Protein AF-A0A519UG33-F1 (afdb_monomer_lite)

Sequence (367 aa):
LLALLALLPALPAAAQGQLTRYQTGRAQLDQGHYAVAMQELEPLAQPVNHFAQAPAAGYLYAVAATRAGRWPEAEQMLNLVRNQYPTYPGLNEVLYLQGQVSFEQGDYDTALRTLGQLPAAQYAPLREAMQASYLARLQDRTTWQRLQKRYPQSKLIGRLYADFLAKSPTEADRRQLDALVTQFGLDRTRYAAALAAPAAAPRAVARKASYNVGVLLPFELQDPSWQTRRANQFVTDLYAGLRLAQDSLQRAGYAVQLFAYDTGADTLALKGVLALPELAGMDLLVGPVYKSGARLLARYAREHQIVCVNPLSQDGDLVADNLYHYLYAPSAATQGRAAAEFAATAFGTGRPAVLLHEGDKDDTDFA

Secondary structure (DSSP, 8-state):
-------PPPPPHHHHHHHHHHHHHHHHHHTT-HHHHHHHHTGGGSGGG--TTHHHHHHHHHHHHHHTT-HHHHHHHHHHHHHH-TT-TTHHHHHHHHHHHHHHTT-HHHHHHHHHTS-HHHHHHHHHHHHHHHHTT---HHHHHHHHHH-TT-HHHHHHHHHHHHTS--HHHHHHHHHHHHHHT--GGGGHHHHSPPPPP---PPPPSEEEEEEEE---TT-GGGGT--TTHHHHHHHHHHHHHHHHHHHTT-EEEEEEEE--SSHHHHHHHHT-GGGGG-SEEE---SHHHHHHHHHHHHHHT-EEEESS---THHHHT-TTEEESSPPHHHHHHHHHHHHHHHH-SSS-----------TTTT-

Radius of gyration: 35.28 Å; chains: 1; bounding box: 66×49×123 Å

Structure (mmCIF, N/CA/C/O backbone):
data_AF-A0A519UG33-F1
#
_entry.id   AF-A0A519UG33-F1
#
loop_
_atom_site.group_PDB
_atom_site.id
_atom_site.type_symbol
_atom_site.label_atom_id
_atom_site.label_alt_id
_atom_site.label_comp_id
_atom_site.label_asym_id
_atom_site.label_entity_id
_atom_site.label_seq_id
_atom_site.pdbx_PDB_ins_code
_atom_site.Cartn_x
_atom_site.Cartn_y
_atom_site.Cartn_z
_atom_site.occupancy
_atom_site.B_iso_or_equiv
_atom_site.auth_seq_id
_atom_site.auth_comp_id
_atom_site.auth_asym_id
_atom_site.auth_atom_id
_atom_site.pdbx_PDB_model_num
ATOM 1 N N . LEU A 1 1 ? 37.432 -26.893 -70.715 1.00 40.19 1 LEU A N 1
ATOM 2 C CA . LEU A 1 1 ? 37.935 -25.564 -70.303 1.00 40.19 1 LEU A CA 1
ATOM 3 C C . LEU A 1 1 ? 36.801 -24.568 -70.500 1.00 40.19 1 LEU A C 1
ATOM 5 O O . LEU A 1 1 ? 36.497 -24.286 -71.646 1.00 40.19 1 LEU A O 1
ATOM 9 N N . LEU A 1 2 ? 36.112 -24.163 -69.429 1.00 37.50 2 LEU A N 1
ATOM 10 C CA . LEU A 1 2 ? 35.233 -22.981 -69.349 1.00 37.50 2 LEU A CA 1
ATOM 11 C C . LEU A 1 2 ? 34.701 -22.912 -67.909 1.00 37.50 2 LEU A C 1
ATOM 13 O O . LEU A 1 2 ? 33.682 -23.507 -67.575 1.00 37.50 2 LEU A O 1
ATOM 17 N N . ALA A 1 3 ? 35.468 -22.258 -67.037 1.00 40.00 3 ALA A N 1
ATOM 18 C CA . ALA A 1 3 ? 35.024 -21.897 -65.698 1.00 40.00 3 ALA A CA 1
ATOM 19 C C . ALA A 1 3 ? 34.436 -20.484 -65.773 1.00 40.00 3 ALA A C 1
ATOM 21 O O . ALA A 1 3 ? 35.155 -19.518 -66.029 1.00 40.00 3 ALA A O 1
ATOM 22 N N . LEU A 1 4 ? 33.119 -20.386 -65.592 1.00 43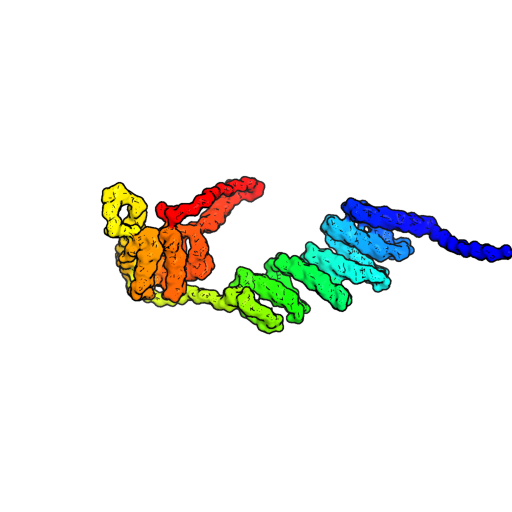.28 4 LEU A N 1
ATOM 23 C CA . LEU A 1 4 ? 32.408 -19.130 -65.385 1.00 43.28 4 LEU A CA 1
ATOM 24 C C . LEU A 1 4 ? 32.828 -18.575 -64.011 1.00 43.28 4 LEU A C 1
ATOM 26 O O . LEU A 1 4 ? 32.366 -19.057 -62.978 1.00 43.28 4 LEU A O 1
ATOM 30 N N . LEU A 1 5 ? 33.718 -17.580 -63.983 1.00 44.72 5 LEU A N 1
ATOM 31 C CA . LEU A 1 5 ? 33.906 -16.740 -62.800 1.00 44.72 5 LEU A CA 1
ATOM 32 C C . LEU A 1 5 ? 32.739 -15.751 -62.737 1.00 44.72 5 LEU A C 1
ATOM 34 O O . LEU A 1 5 ? 32.691 -14.776 -63.485 1.00 44.72 5 LEU A O 1
ATOM 38 N N . ALA A 1 6 ? 31.791 -16.011 -61.842 1.00 43.91 6 ALA A N 1
ATOM 39 C CA . ALA A 1 6 ? 30.797 -15.026 -61.449 1.00 43.91 6 ALA A CA 1
ATOM 40 C C . ALA A 1 6 ? 31.496 -13.920 -60.637 1.00 43.91 6 ALA A C 1
ATOM 42 O O . ALA A 1 6 ? 31.842 -14.117 -59.472 1.00 43.91 6 ALA A O 1
ATOM 43 N N . LEU A 1 7 ? 31.730 -12.762 -61.261 1.00 44.97 7 LEU A N 1
ATOM 44 C CA . LEU A 1 7 ? 32.081 -11.536 -60.547 1.00 44.97 7 LEU A CA 1
ATOM 45 C C . LEU A 1 7 ? 30.872 -11.110 -59.703 1.00 44.97 7 LEU A C 1
ATOM 47 O O . LEU A 1 7 ? 29.876 -10.616 -60.229 1.00 44.97 7 LEU A O 1
ATOM 51 N N . LEU A 1 8 ? 30.963 -11.295 -58.387 1.00 48.25 8 LEU A N 1
ATOM 52 C CA . LEU A 1 8 ? 30.100 -10.597 -57.439 1.00 48.25 8 LEU A CA 1
ATOM 53 C C . LEU A 1 8 ? 30.469 -9.102 -57.472 1.00 48.25 8 LEU A C 1
ATOM 55 O O . LEU A 1 8 ? 31.654 -8.779 -57.358 1.00 48.25 8 LEU A O 1
ATOM 59 N N . PRO A 1 9 ? 29.507 -8.178 -57.634 1.00 52.19 9 PRO A N 1
ATOM 60 C CA . PRO A 1 9 ? 29.809 -6.754 -57.620 1.00 52.19 9 PRO A CA 1
ATOM 61 C C . PRO A 1 9 ? 30.302 -6.344 -56.226 1.00 52.19 9 PRO A C 1
ATOM 63 O O . PRO A 1 9 ? 29.637 -6.590 -55.219 1.00 52.19 9 PRO A O 1
ATOM 66 N N . ALA A 1 10 ? 31.480 -5.721 -56.167 1.00 59.25 10 ALA A N 1
ATOM 67 C CA . ALA A 1 10 ? 31.994 -5.108 -54.949 1.00 59.25 10 ALA A CA 1
ATOM 68 C C . ALA A 1 10 ? 31.060 -3.965 -54.513 1.00 59.25 10 ALA A C 1
ATOM 70 O O . ALA A 1 10 ? 30.662 -3.132 -55.329 1.00 59.25 10 ALA A O 1
ATOM 71 N N . LEU A 1 11 ? 30.699 -3.930 -53.227 1.00 58.72 11 LEU A N 1
ATOM 72 C CA . LEU A 1 11 ? 29.900 -2.845 -52.654 1.00 58.72 11 LEU A CA 1
ATOM 73 C C . LEU A 1 11 ? 30.653 -1.505 -52.790 1.00 58.72 11 LEU A C 1
ATOM 75 O O . LEU A 1 11 ? 31.869 -1.476 -52.594 1.00 58.72 11 LEU A O 1
ATOM 79 N N . PRO A 1 12 ? 29.962 -0.388 -53.079 1.00 70.38 12 PRO A N 1
ATOM 80 C CA . PRO A 1 12 ? 30.591 0.930 -53.140 1.00 70.38 12 PRO A CA 1
ATOM 81 C C . PRO A 1 12 ? 31.240 1.297 -51.792 1.00 70.38 12 PRO A C 1
ATOM 83 O O . PRO A 1 12 ? 30.709 0.968 -50.732 1.00 70.38 12 PRO A O 1
ATOM 86 N N . ALA A 1 13 ? 32.369 2.016 -51.813 1.00 70.88 13 ALA A N 1
ATOM 87 C CA . ALA A 1 13 ? 33.179 2.324 -50.621 1.00 70.88 13 ALA A CA 1
ATOM 88 C C . ALA A 1 13 ? 32.392 3.005 -49.476 1.00 70.88 13 ALA A C 1
ATOM 90 O O . ALA A 1 13 ? 32.648 2.746 -48.300 1.00 70.88 13 ALA A O 1
ATOM 91 N N . ALA A 1 14 ? 31.381 3.819 -49.805 1.00 73.56 14 ALA A N 1
ATOM 92 C CA . ALA A 1 14 ? 30.480 4.424 -48.820 1.00 73.56 14 ALA A CA 1
ATOM 93 C C . ALA A 1 14 ? 29.650 3.375 -48.050 1.00 73.56 14 ALA A C 1
ATOM 95 O O . ALA A 1 14 ? 29.494 3.483 -46.835 1.00 73.56 14 ALA A O 1
ATOM 96 N N . ALA A 1 15 ? 29.183 2.321 -48.729 1.00 75.69 15 ALA A N 1
ATOM 97 C CA . ALA A 1 15 ? 28.429 1.232 -48.110 1.00 75.69 15 ALA A CA 1
ATOM 98 C C . ALA A 1 15 ? 29.321 0.354 -47.213 1.00 75.69 15 ALA A C 1
ATOM 100 O O . ALA A 1 15 ? 28.875 -0.107 -46.162 1.00 75.69 15 ALA A O 1
ATOM 101 N N . GLN A 1 16 ? 30.596 0.169 -47.581 1.00 81.38 16 GLN A N 1
ATOM 102 C CA . GLN A 1 16 ? 31.580 -0.496 -46.718 1.00 81.38 16 GLN A CA 1
ATOM 103 C C . GLN A 1 16 ? 31.852 0.312 -45.441 1.00 81.38 16 GLN A C 1
ATOM 105 O O . GLN A 1 16 ? 31.843 -0.260 -44.354 1.00 81.38 16 GLN A O 1
ATOM 110 N N . GLY A 1 17 ? 32.010 1.638 -45.541 1.00 89.06 17 GLY A N 1
ATOM 111 C CA . GLY A 1 17 ? 32.189 2.505 -44.369 1.00 89.06 17 GLY A CA 1
ATOM 112 C C . GLY A 1 17 ? 30.995 2.473 -43.406 1.00 89.06 17 GLY A C 1
ATOM 113 O O . GLY A 1 17 ? 31.179 2.344 -42.195 1.00 89.06 17 GLY A O 1
ATOM 114 N N . GLN A 1 18 ? 29.768 2.522 -43.936 1.00 91.62 18 GLN A N 1
ATOM 115 C CA . GLN A 1 18 ? 28.539 2.408 -43.139 1.00 91.62 18 GLN A CA 1
ATOM 116 C C . GLN A 1 18 ? 28.430 1.054 -42.425 1.00 91.62 18 GLN A C 1
ATOM 118 O O . GLN A 1 18 ? 28.057 1.006 -41.253 1.00 91.62 18 GLN A O 1
ATOM 123 N N . LEU A 1 19 ? 28.792 -0.040 -43.103 1.00 94.06 19 LEU A N 1
ATOM 124 C CA . LEU A 1 19 ? 28.765 -1.378 -42.516 1.00 94.06 19 LEU A CA 1
ATOM 125 C C . LEU A 1 19 ? 29.784 -1.529 -41.379 1.00 94.06 19 LEU A C 1
ATOM 127 O O . LEU A 1 19 ? 29.433 -2.050 -40.321 1.00 94.06 19 LEU A O 1
ATOM 131 N N . THR A 1 20 ? 31.014 -1.041 -41.561 1.00 94.75 20 THR A N 1
ATOM 132 C CA . THR A 1 20 ? 32.034 -1.044 -40.499 1.00 94.75 20 THR A CA 1
ATOM 133 C C . THR A 1 20 ? 31.555 -0.249 -39.290 1.00 94.75 20 THR A C 1
ATOM 135 O O . THR A 1 20 ? 31.631 -0.726 -38.161 1.00 94.75 20 THR A O 1
ATOM 138 N N . ARG A 1 21 ? 30.985 0.940 -39.519 1.00 95.56 21 ARG A N 1
ATOM 139 C CA . ARG A 1 21 ? 30.449 1.783 -38.446 1.00 95.56 21 ARG A CA 1
ATOM 140 C C . ARG A 1 21 ? 29.304 1.105 -37.689 1.00 95.56 21 ARG A C 1
ATOM 142 O O . ARG A 1 21 ? 29.281 1.127 -36.461 1.00 95.56 21 ARG A O 1
ATOM 149 N N . TYR A 1 22 ? 28.401 0.438 -38.407 1.00 97.31 22 TYR A N 1
ATOM 150 C CA . TYR A 1 22 ? 27.322 -0.351 -37.814 1.00 97.31 22 TYR A CA 1
ATOM 151 C C . TYR A 1 22 ? 27.853 -1.484 -36.923 1.00 97.31 22 TYR A C 1
ATOM 153 O O . TYR A 1 22 ? 27.379 -1.670 -35.801 1.00 97.31 22 TYR A O 1
ATOM 161 N N . GLN A 1 23 ? 28.863 -2.223 -37.397 1.00 97.00 23 GLN A N 1
ATOM 162 C CA . GLN A 1 23 ? 29.498 -3.301 -36.633 1.00 97.00 23 GLN A CA 1
ATOM 163 C C . GLN A 1 23 ? 30.188 -2.774 -35.371 1.00 97.00 23 GLN A C 1
ATOM 165 O O . GLN A 1 23 ? 30.022 -3.367 -34.305 1.00 97.00 23 GLN A O 1
ATOM 170 N N . THR A 1 24 ? 30.890 -1.641 -35.464 1.00 96.44 24 THR A N 1
ATOM 171 C CA . THR A 1 24 ? 31.480 -0.961 -34.304 1.00 96.44 24 THR A CA 1
ATOM 172 C C . THR A 1 24 ? 30.406 -0.562 -33.298 1.00 96.44 24 THR A C 1
ATOM 174 O O . THR A 1 24 ? 30.517 -0.913 -32.127 1.00 96.44 24 THR A O 1
ATOM 177 N N . GLY A 1 25 ? 29.334 0.106 -33.738 1.00 97.06 25 GLY A N 1
ATOM 178 C CA . GLY A 1 25 ? 28.235 0.513 -32.860 1.00 97.06 25 GLY A CA 1
ATOM 179 C C . GLY A 1 25 ? 27.588 -0.671 -32.135 1.00 97.06 25 GLY A C 1
ATOM 180 O O . GLY A 1 25 ? 27.351 -0.610 -30.929 1.00 97.06 25 GLY A O 1
ATOM 181 N N . ARG A 1 26 ? 27.383 -1.789 -32.841 1.00 97.50 26 ARG A N 1
ATOM 182 C CA . ARG A 1 26 ? 26.895 -3.039 -32.245 1.00 97.50 26 ARG A CA 1
ATOM 183 C C . ARG A 1 26 ? 27.871 -3.615 -31.213 1.00 97.50 26 ARG A C 1
ATOM 185 O O . ARG A 1 26 ? 27.445 -3.959 -30.118 1.00 97.50 26 ARG A O 1
ATOM 192 N N . ALA A 1 27 ? 29.164 -3.677 -31.527 1.00 98.06 27 ALA A N 1
ATOM 193 C CA . ALA A 1 27 ? 30.175 -4.173 -30.593 1.00 98.06 27 ALA A CA 1
ATOM 194 C C . ALA A 1 27 ? 30.255 -3.316 -29.317 1.00 98.06 27 ALA A C 1
ATOM 196 O O . ALA A 1 27 ? 30.359 -3.855 -28.218 1.00 98.06 27 ALA A O 1
ATOM 197 N N . GLN A 1 28 ? 30.151 -1.990 -29.447 1.00 97.69 28 GLN A N 1
ATOM 198 C CA . GLN A 1 28 ? 30.124 -1.071 -28.305 1.00 97.69 28 GLN A CA 1
ATOM 199 C C . GLN A 1 28 ? 28.875 -1.272 -27.439 1.00 97.69 28 GLN A C 1
ATOM 201 O O . GLN A 1 28 ? 28.965 -1.246 -26.212 1.00 97.69 28 GLN A O 1
ATOM 206 N N . LEU A 1 29 ? 27.715 -1.528 -28.055 1.00 97.31 29 LEU A N 1
ATOM 207 C CA . LEU A 1 29 ? 26.490 -1.867 -27.329 1.00 97.31 29 LEU A CA 1
ATOM 208 C C . LEU A 1 29 ? 26.651 -3.170 -26.532 1.00 97.31 29 LEU A C 1
ATOM 210 O O . LEU A 1 29 ? 26.289 -3.211 -25.355 1.00 97.31 29 LEU A O 1
ATOM 214 N N . ASP A 1 30 ? 27.218 -4.205 -27.154 1.00 96.62 30 ASP A N 1
ATOM 215 C CA . ASP A 1 30 ? 27.455 -5.505 -26.515 1.00 96.62 30 ASP A CA 1
ATOM 216 C C . ASP A 1 30 ? 28.447 -5.392 -25.338 1.00 96.62 30 ASP A C 1
ATOM 218 O O . ASP A 1 30 ? 28.301 -6.092 -24.337 1.00 96.62 30 ASP A O 1
ATOM 222 N N . GLN A 1 31 ? 29.402 -4.457 -25.413 1.00 97.00 31 GLN A N 1
ATOM 223 C CA . GLN A 1 31 ? 30.363 -4.135 -24.346 1.00 97.00 31 GLN A CA 1
ATOM 224 C C . GLN A 1 31 ? 29.798 -3.219 -23.244 1.00 97.00 31 GLN A C 1
ATOM 226 O O . GLN A 1 31 ? 30.484 -2.944 -22.263 1.00 97.00 31 GLN A O 1
ATOM 231 N N . GLY A 1 32 ? 28.561 -2.730 -23.378 1.00 97.19 32 GLY A N 1
ATOM 232 C CA . GLY A 1 32 ? 27.945 -1.815 -22.412 1.00 97.19 32 GLY A CA 1
ATOM 233 C C . GLY A 1 32 ? 28.343 -0.343 -22.575 1.00 97.19 32 GLY A C 1
ATOM 234 O O . GLY A 1 32 ? 27.939 0.499 -21.773 1.00 97.19 32 GLY A O 1
ATOM 235 N N . HIS A 1 33 ? 29.091 0.011 -23.622 1.00 97.94 33 HIS A N 1
ATOM 236 C CA . HIS A 1 33 ? 29.484 1.388 -23.932 1.00 97.94 33 HIS A CA 1
ATOM 237 C C . HIS A 1 33 ? 28.366 2.130 -24.681 1.00 97.94 33 HIS A C 1
ATOM 239 O O . HIS A 1 33 ? 28.498 2.518 -25.845 1.00 97.94 33 HIS A O 1
ATOM 245 N N . TYR A 1 34 ? 27.236 2.339 -24.004 1.00 98.00 34 TYR A N 1
ATOM 246 C CA . TYR A 1 34 ? 25.995 2.806 -24.630 1.00 98.00 34 TYR A CA 1
ATOM 247 C C . TYR A 1 34 ? 26.111 4.167 -25.324 1.00 98.00 34 TYR A C 1
ATOM 249 O O . TYR A 1 34 ? 25.604 4.327 -26.429 1.00 98.00 34 TYR A O 1
ATOM 257 N N . ALA A 1 35 ? 26.811 5.135 -24.724 1.00 97.50 35 ALA A N 1
ATOM 258 C CA . ALA A 1 35 ? 26.975 6.462 -25.322 1.00 97.50 35 ALA A CA 1
ATOM 259 C C . ALA A 1 35 ? 27.750 6.412 -26.652 1.00 97.50 35 ALA A C 1
ATOM 261 O O . ALA A 1 35 ? 27.369 7.077 -27.614 1.00 97.50 35 ALA A O 1
ATOM 262 N N . VAL A 1 36 ? 28.796 5.582 -26.723 1.00 97.31 36 VAL A N 1
ATOM 263 C CA . VAL A 1 36 ? 29.590 5.388 -27.946 1.00 97.31 36 VAL A CA 1
ATOM 264 C C . VAL A 1 36 ? 28.761 4.649 -28.993 1.00 97.31 36 VAL A C 1
ATOM 266 O O . VAL A 1 36 ? 28.707 5.068 -30.144 1.00 97.31 36 VAL A O 1
ATOM 269 N N . ALA A 1 37 ? 28.038 3.599 -28.590 1.00 98.06 37 ALA A N 1
ATOM 270 C CA . ALA A 1 37 ? 27.128 2.888 -29.483 1.00 98.06 37 ALA A CA 1
ATOM 271 C C . ALA A 1 37 ? 26.087 3.831 -30.110 1.00 98.06 37 ALA A C 1
ATOM 273 O O . ALA A 1 37 ? 25.876 3.796 -31.320 1.00 98.06 37 ALA A O 1
ATOM 274 N N . MET A 1 38 ? 25.486 4.718 -29.309 1.00 98.12 38 MET A N 1
ATOM 275 C CA . MET A 1 38 ? 24.551 5.734 -29.796 1.00 98.12 38 MET A CA 1
ATOM 276 C C . MET A 1 38 ? 25.204 6.656 -30.835 1.00 98.12 38 MET A C 1
ATOM 278 O O . MET A 1 38 ? 24.655 6.824 -31.921 1.00 98.12 38 MET A O 1
ATOM 282 N N . GLN A 1 39 ? 26.394 7.192 -30.548 1.00 97.50 39 GLN A N 1
ATOM 283 C CA . GLN A 1 39 ? 27.120 8.085 -31.461 1.00 97.50 39 GLN A CA 1
ATOM 284 C C . GLN A 1 39 ? 27.465 7.420 -32.807 1.00 97.50 39 GLN A C 1
ATOM 286 O O . GLN A 1 39 ? 27.468 8.076 -33.853 1.00 97.50 39 GLN A O 1
ATOM 291 N N . GLU A 1 40 ? 27.767 6.121 -32.801 1.00 96.44 40 GLU A N 1
ATOM 292 C CA . GLU A 1 40 ? 28.073 5.376 -34.024 1.00 96.44 40 GLU A CA 1
ATOM 293 C C . GLU A 1 40 ? 26.824 5.028 -34.844 1.00 96.44 40 GLU A C 1
ATOM 295 O O . GLU A 1 40 ? 26.858 5.069 -36.076 1.00 96.44 40 GLU A O 1
ATOM 300 N N . LEU A 1 41 ? 25.713 4.710 -34.174 1.00 97.62 41 LEU A N 1
ATOM 301 C CA . LEU A 1 41 ? 24.495 4.199 -34.808 1.00 97.62 41 LEU A CA 1
ATOM 302 C C . LEU A 1 41 ? 23.531 5.299 -35.273 1.00 97.62 41 LEU A C 1
ATOM 304 O O . LEU A 1 41 ? 22.833 5.103 -36.267 1.00 97.62 41 LEU A O 1
ATOM 308 N N . GLU A 1 42 ? 23.499 6.452 -34.600 1.00 97.19 42 GLU A N 1
ATOM 309 C CA . GLU A 1 42 ? 22.570 7.553 -34.896 1.00 97.19 42 GLU A CA 1
ATOM 310 C C . GLU A 1 42 ? 22.563 8.000 -36.365 1.00 97.19 42 GLU A C 1
ATOM 312 O O . GLU A 1 42 ? 21.486 8.015 -36.970 1.00 97.19 42 GLU A O 1
ATOM 317 N N . PRO A 1 43 ? 23.710 8.334 -36.995 1.00 96.00 43 PRO A N 1
ATOM 318 C CA . PRO A 1 43 ? 23.687 8.777 -38.383 1.00 96.00 43 PRO A CA 1
ATOM 319 C C . PRO A 1 43 ? 23.220 7.653 -39.309 1.00 96.00 43 PRO A C 1
ATOM 321 O O . PRO A 1 43 ? 22.506 7.909 -40.272 1.00 96.00 43 PRO A O 1
ATOM 324 N N . LEU A 1 44 ? 23.549 6.396 -39.010 1.00 96.44 44 LEU A N 1
ATOM 325 C CA . LEU A 1 44 ? 23.172 5.257 -39.850 1.00 96.44 44 LEU A CA 1
ATOM 326 C C . LEU A 1 44 ? 21.660 5.009 -39.873 1.00 96.44 44 LEU A C 1
ATOM 328 O O . LEU A 1 44 ? 21.160 4.444 -40.842 1.00 96.44 44 LEU A O 1
ATOM 332 N N . ALA A 1 45 ? 20.937 5.437 -38.836 1.00 96.00 45 ALA A N 1
ATOM 333 C CA . ALA A 1 45 ? 19.490 5.283 -38.737 1.00 96.00 45 ALA A CA 1
ATOM 334 C C . ALA A 1 45 ? 18.702 6.254 -39.636 1.00 96.00 45 ALA A C 1
ATOM 336 O O . ALA A 1 45 ? 17.520 6.021 -39.897 1.00 96.00 45 ALA A O 1
ATOM 337 N N . GLN A 1 46 ? 19.325 7.333 -40.122 1.00 94.38 46 GLN A N 1
ATOM 338 C CA . GLN A 1 46 ? 18.641 8.381 -40.884 1.00 94.38 46 GLN A CA 1
ATOM 339 C C . GLN A 1 46 ? 18.342 7.944 -42.335 1.00 94.38 46 GLN A C 1
ATOM 341 O O . GLN A 1 46 ? 19.271 7.526 -43.034 1.00 94.38 46 GLN A O 1
ATOM 346 N N . PRO A 1 47 ? 17.102 8.116 -42.847 1.00 92.06 47 PRO A N 1
ATOM 347 C CA . PRO A 1 47 ? 16.724 7.662 -44.195 1.00 92.06 47 PRO A CA 1
ATOM 348 C C . PRO A 1 47 ? 17.574 8.258 -45.321 1.00 92.06 47 PRO A C 1
ATOM 350 O O . PRO A 1 47 ? 17.860 7.584 -46.310 1.00 92.06 47 PRO A O 1
ATOM 353 N N . VAL A 1 48 ? 18.025 9.505 -45.142 1.00 91.94 48 VAL A N 1
ATOM 354 C CA . VAL A 1 48 ? 18.873 10.241 -46.097 1.00 91.94 48 VAL A CA 1
ATOM 355 C C . VAL A 1 48 ? 20.203 9.540 -46.388 1.00 91.94 48 VAL A C 1
ATOM 357 O O . VAL A 1 48 ? 20.796 9.746 -47.440 1.00 91.94 48 VAL A O 1
ATOM 360 N N . ASN A 1 49 ? 20.670 8.680 -45.480 1.00 88.44 49 ASN A N 1
ATOM 361 C CA . ASN A 1 49 ? 21.939 7.978 -45.641 1.00 88.44 49 ASN A CA 1
ATOM 362 C C . ASN A 1 49 ? 21.814 6.686 -46.459 1.00 88.44 49 ASN A C 1
ATOM 364 O O . ASN A 1 49 ? 22.831 6.036 -46.704 1.00 88.44 49 ASN A O 1
ATOM 368 N N . HIS A 1 50 ? 20.596 6.317 -46.885 1.00 89.75 50 HIS A N 1
ATOM 369 C CA . HIS A 1 50 ? 20.302 5.178 -47.764 1.00 89.75 50 HIS A CA 1
ATOM 370 C C . HIS A 1 50 ? 20.983 3.862 -47.343 1.00 89.75 50 HIS A C 1
ATOM 372 O O . HIS A 1 50 ? 21.310 3.012 -48.172 1.00 89.75 50 HIS A O 1
ATOM 378 N N . PHE A 1 51 ? 21.207 3.685 -46.039 1.00 93.31 51 PHE A N 1
ATOM 379 C CA . PHE A 1 51 ? 21.877 2.511 -45.508 1.00 93.31 51 PHE A CA 1
ATOM 380 C C . PHE A 1 51 ? 20.894 1.342 -45.419 1.00 93.31 51 PHE A C 1
ATOM 382 O O . PHE A 1 51 ? 19.836 1.446 -44.801 1.00 93.31 51 PHE A O 1
ATOM 389 N N . ALA A 1 52 ? 21.259 0.195 -45.993 1.00 91.81 52 ALA A N 1
ATOM 390 C CA . ALA A 1 52 ? 20.380 -0.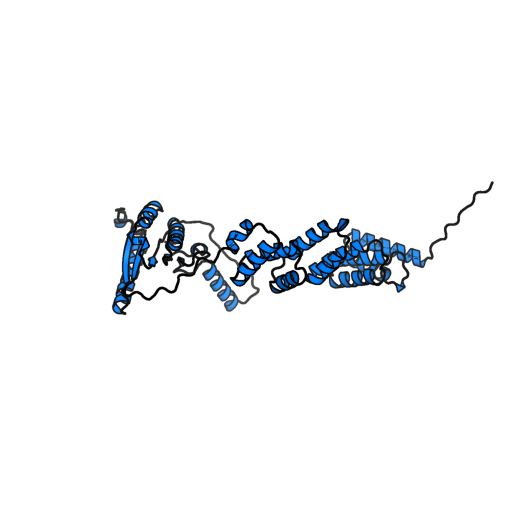974 -46.055 1.00 91.81 52 ALA A CA 1
ATOM 391 C C . ALA A 1 52 ? 19.926 -1.482 -44.671 1.00 91.81 52 ALA A C 1
ATOM 393 O O . ALA A 1 52 ? 18.838 -2.038 -44.549 1.00 91.81 52 ALA A O 1
ATOM 394 N N . GLN A 1 53 ? 20.739 -1.285 -43.625 1.00 95.12 53 GLN A N 1
ATOM 395 C CA . GLN A 1 53 ? 20.414 -1.691 -42.252 1.00 95.12 53 GLN A CA 1
ATOM 396 C C . GLN A 1 53 ? 20.021 -0.502 -41.361 1.00 95.12 53 GLN A C 1
ATOM 398 O O . GLN A 1 53 ? 20.058 -0.621 -40.138 1.00 95.12 53 GLN A O 1
ATOM 403 N N . ALA A 1 54 ? 19.618 0.632 -41.943 1.00 96.50 54 ALA A N 1
ATOM 404 C CA . ALA A 1 54 ? 19.178 1.812 -41.198 1.00 96.50 54 ALA A CA 1
ATOM 405 C C . ALA A 1 54 ? 18.118 1.528 -40.111 1.00 96.50 54 ALA A C 1
ATOM 407 O O . ALA A 1 54 ? 18.330 1.958 -38.975 1.00 96.50 54 ALA A O 1
ATOM 408 N N . PRO A 1 55 ? 17.035 0.756 -40.355 1.00 97.12 55 PRO A N 1
ATOM 409 C CA . PRO A 1 55 ? 16.081 0.440 -39.289 1.00 97.12 55 PRO A CA 1
ATOM 410 C C . PRO A 1 55 ? 16.688 -0.395 -38.155 1.00 97.12 55 PRO A C 1
ATOM 412 O O . PRO A 1 55 ? 16.360 -0.178 -36.990 1.00 97.12 55 PRO A O 1
ATOM 415 N N . ALA A 1 56 ? 17.605 -1.314 -38.472 1.00 97.50 56 ALA A N 1
ATOM 416 C CA . ALA A 1 56 ? 18.309 -2.099 -37.462 1.00 97.50 56 ALA A CA 1
ATOM 417 C C . ALA A 1 56 ? 19.276 -1.222 -36.650 1.00 97.50 56 ALA A C 1
ATOM 419 O O . ALA A 1 56 ? 19.342 -1.357 -35.431 1.00 97.50 56 ALA A O 1
ATOM 420 N N . ALA A 1 57 ? 19.969 -0.275 -37.293 1.00 97.81 57 ALA A N 1
ATOM 421 C CA . ALA A 1 57 ? 20.811 0.706 -36.613 1.00 97.81 57 ALA A CA 1
ATOM 422 C C . ALA A 1 57 ? 19.994 1.593 -35.661 1.00 97.81 57 ALA A C 1
ATOM 424 O O . ALA A 1 57 ? 20.387 1.767 -34.510 1.00 97.81 57 ALA A O 1
ATOM 425 N N . GLY A 1 58 ? 18.827 2.076 -36.102 1.00 98.19 58 GLY A N 1
ATOM 426 C CA . GLY A 1 58 ? 17.906 2.838 -35.256 1.00 98.19 58 GLY A CA 1
ATOM 427 C C . GLY A 1 58 ? 17.373 2.023 -34.076 1.00 98.19 58 GLY A C 1
ATOM 428 O O . GLY A 1 58 ? 17.340 2.510 -32.948 1.00 98.19 58 GLY A O 1
ATOM 429 N N . TYR A 1 59 ? 17.033 0.751 -34.295 1.00 98.50 59 TYR A N 1
ATOM 430 C CA . TYR A 1 59 ? 16.634 -0.142 -33.208 1.00 98.50 59 TYR A CA 1
ATOM 431 C C . TYR A 1 59 ? 17.769 -0.361 -32.192 1.00 98.50 59 TYR A C 1
ATOM 433 O O . TYR A 1 59 ? 17.550 -0.206 -30.993 1.00 98.50 59 TYR A O 1
ATOM 441 N N . LEU A 1 60 ? 18.997 -0.649 -32.642 1.00 98.50 60 LEU A N 1
ATOM 442 C CA . LEU A 1 60 ? 20.150 -0.816 -31.747 1.00 98.50 60 LEU A CA 1
ATOM 443 C C . LEU A 1 60 ? 20.505 0.478 -31.000 1.00 98.50 60 LEU A C 1
ATOM 445 O O . LEU A 1 60 ? 20.844 0.420 -29.818 1.00 98.50 60 LEU A O 1
ATOM 449 N N . TYR A 1 61 ? 20.371 1.642 -31.646 1.00 98.62 61 TYR A N 1
ATOM 450 C CA . TYR A 1 61 ? 20.489 2.938 -30.976 1.00 98.62 61 TYR A CA 1
ATOM 451 C C . TYR A 1 61 ? 19.469 3.051 -29.841 1.00 98.62 61 TYR A C 1
ATOM 453 O O . TYR A 1 61 ? 19.832 3.398 -28.720 1.00 98.62 61 TYR A O 1
ATOM 461 N N . ALA A 1 62 ? 18.200 2.719 -30.100 1.00 98.69 62 ALA A N 1
ATOM 462 C CA . ALA A 1 62 ? 17.156 2.785 -29.084 1.00 98.69 62 ALA A CA 1
ATOM 463 C C . ALA A 1 62 ? 17.411 1.812 -27.923 1.00 98.69 62 ALA A C 1
ATOM 465 O O . ALA A 1 62 ? 17.174 2.166 -26.767 1.00 98.69 62 ALA A O 1
ATOM 466 N N . VAL A 1 63 ? 17.947 0.616 -28.195 1.00 98.62 63 VAL A N 1
ATOM 467 C CA . VAL A 1 63 ? 18.384 -0.329 -27.152 1.00 98.62 63 VAL A CA 1
ATOM 468 C C . VAL A 1 63 ? 19.503 0.283 -26.303 1.00 98.62 63 VAL A C 1
ATOM 470 O O . VAL A 1 63 ? 19.438 0.214 -25.076 1.00 98.62 63 VAL A O 1
ATOM 473 N N . ALA A 1 64 ? 20.504 0.909 -26.929 1.00 98.56 64 ALA A N 1
ATOM 474 C CA . ALA A 1 64 ? 21.588 1.589 -26.221 1.00 98.56 64 ALA A CA 1
ATOM 475 C C . ALA A 1 64 ? 21.058 2.731 -25.339 1.00 98.56 64 ALA A C 1
ATOM 477 O O . ALA A 1 64 ? 21.375 2.790 -24.152 1.00 98.56 64 ALA A O 1
ATOM 478 N N . ALA A 1 65 ? 20.192 3.584 -25.891 1.00 98.62 65 ALA A N 1
ATOM 479 C CA . ALA A 1 65 ? 19.558 4.687 -25.173 1.00 98.62 65 ALA A CA 1
ATOM 480 C C . ALA A 1 65 ? 18.728 4.191 -23.974 1.00 98.62 65 ALA A C 1
ATOM 482 O O . ALA A 1 65 ? 18.887 4.691 -22.863 1.00 98.62 65 ALA A O 1
ATOM 483 N N . THR A 1 66 ? 17.931 3.136 -24.166 1.00 98.25 66 THR A N 1
ATOM 484 C CA . THR A 1 66 ? 17.149 2.472 -23.107 1.00 98.25 66 THR A CA 1
ATOM 485 C C . THR A 1 66 ? 18.057 1.975 -21.980 1.00 98.25 66 THR A C 1
ATOM 487 O O . THR A 1 66 ? 17.811 2.258 -20.811 1.00 98.25 66 THR A O 1
ATOM 490 N N . ARG A 1 67 ? 19.148 1.269 -22.306 1.00 97.75 67 ARG A N 1
ATOM 491 C CA . ARG A 1 67 ? 20.100 0.765 -21.299 1.00 97.75 67 ARG A CA 1
ATOM 492 C C . ARG A 1 67 ? 20.878 1.876 -20.591 1.00 97.75 67 ARG A C 1
ATOM 494 O O . ARG A 1 67 ? 21.325 1.676 -19.467 1.00 97.75 67 ARG A O 1
ATOM 501 N N . ALA A 1 68 ? 21.013 3.038 -21.226 1.00 97.50 68 ALA A N 1
ATOM 502 C CA . ALA A 1 68 ? 21.596 4.238 -20.636 1.00 97.50 68 ALA A CA 1
ATOM 503 C C . ALA A 1 68 ? 20.595 5.074 -19.810 1.00 97.50 68 ALA A C 1
ATOM 505 O O . ALA A 1 68 ? 20.985 6.116 -19.288 1.00 97.50 68 ALA A O 1
ATOM 506 N N . GLY A 1 69 ? 19.319 4.670 -19.717 1.00 97.62 69 GLY A N 1
ATOM 507 C CA . GLY A 1 69 ? 18.260 5.441 -19.051 1.00 97.62 69 GLY A CA 1
ATOM 508 C C . GLY A 1 69 ? 17.839 6.714 -19.799 1.00 97.62 69 GLY A C 1
ATOM 509 O O . GLY A 1 69 ? 17.217 7.601 -19.219 1.00 97.62 69 GLY A O 1
ATOM 510 N N . ARG A 1 70 ? 18.190 6.825 -21.084 1.00 98.12 70 ARG A N 1
ATOM 511 C CA . ARG A 1 70 ? 17.897 7.965 -21.965 1.00 98.12 70 ARG A CA 1
ATOM 512 C C . ARG A 1 70 ? 16.574 7.747 -22.694 1.00 98.12 70 ARG A C 1
ATOM 514 O O . ARG A 1 70 ? 16.533 7.414 -23.880 1.00 98.12 70 ARG A O 1
ATOM 521 N N . TRP A 1 71 ? 15.483 7.835 -21.937 1.00 97.94 71 TRP A N 1
ATOM 522 C CA . TRP A 1 71 ? 14.141 7.497 -22.421 1.00 97.94 71 TRP A CA 1
ATOM 523 C C . TRP A 1 71 ? 13.638 8.388 -23.565 1.00 97.94 71 TRP A C 1
ATOM 525 O O . TRP A 1 71 ? 13.120 7.826 -24.531 1.00 97.94 71 TRP A O 1
ATOM 535 N N . PRO A 1 72 ? 13.805 9.728 -23.525 1.00 97.62 72 PRO A N 1
ATOM 536 C CA . PRO A 1 72 ? 13.365 10.592 -24.620 1.00 97.62 72 PRO A CA 1
ATOM 537 C C . PRO A 1 72 ? 14.065 10.272 -25.948 1.00 97.62 72 PRO A C 1
ATOM 539 O O . PRO A 1 72 ? 13.414 10.188 -26.988 1.00 97.62 72 PRO A O 1
ATOM 542 N N . GLU A 1 73 ? 15.377 10.030 -25.917 1.00 98.12 73 GLU A N 1
ATOM 543 C CA . GLU A 1 73 ? 16.170 9.684 -27.099 1.00 98.12 73 GLU A CA 1
ATOM 544 C C . GLU A 1 73 ? 15.787 8.308 -27.654 1.00 98.12 73 GLU A C 1
ATOM 546 O O . GLU A 1 73 ? 15.671 8.134 -28.871 1.00 98.12 73 GLU A O 1
ATOM 551 N N . ALA A 1 74 ? 15.542 7.334 -26.769 1.00 98.56 74 ALA A N 1
ATOM 552 C CA . ALA A 1 74 ? 15.035 6.025 -27.166 1.00 98.56 74 ALA A CA 1
ATOM 553 C C . ALA A 1 74 ? 13.672 6.154 -27.864 1.00 98.56 74 ALA A C 1
ATOM 555 O O . ALA A 1 74 ? 13.498 5.645 -28.970 1.00 98.56 74 ALA A O 1
ATOM 556 N N . GLU A 1 75 ? 12.729 6.884 -27.263 1.00 98.12 75 GLU A N 1
ATOM 557 C CA . GLU A 1 75 ? 11.385 7.112 -27.804 1.00 98.12 75 GLU A CA 1
ATOM 558 C C . GLU A 1 75 ? 11.430 7.809 -29.172 1.00 98.12 75 GLU A C 1
ATOM 560 O O . GLU A 1 75 ? 10.767 7.378 -30.120 1.00 98.12 75 GLU A O 1
ATOM 565 N N . GLN A 1 76 ? 12.254 8.851 -29.315 1.00 97.88 76 GLN A N 1
ATOM 566 C CA . GLN A 1 76 ? 12.439 9.555 -30.583 1.00 97.88 76 GLN A CA 1
ATOM 567 C C . GLN A 1 76 ? 12.943 8.612 -31.683 1.00 97.88 76 GLN A C 1
ATOM 569 O O . GLN A 1 76 ? 12.391 8.604 -32.788 1.00 97.88 76 GLN A O 1
ATOM 574 N N . MET A 1 77 ? 13.960 7.796 -31.392 1.00 98.38 77 MET A N 1
ATOM 575 C CA . MET A 1 77 ? 14.518 6.874 -32.379 1.00 98.38 77 MET A CA 1
ATOM 576 C C . MET A 1 77 ? 13.543 5.744 -32.735 1.00 98.38 77 MET A C 1
ATOM 578 O O . MET A 1 77 ? 13.415 5.387 -33.906 1.00 98.38 77 MET A O 1
ATOM 582 N N . LEU A 1 78 ? 12.799 5.208 -31.764 1.00 98.44 78 LEU A N 1
ATOM 583 C CA . LEU A 1 78 ? 11.776 4.185 -32.016 1.00 98.44 78 LEU A CA 1
ATOM 584 C C . LEU A 1 78 ? 10.655 4.726 -32.911 1.00 98.44 78 LEU A C 1
ATOM 586 O O . LEU A 1 78 ? 10.227 4.044 -33.844 1.00 98.44 78 LEU A O 1
ATOM 590 N N . ASN A 1 79 ? 10.230 5.972 -32.687 1.00 97.62 79 ASN A N 1
ATOM 591 C CA . ASN A 1 79 ? 9.266 6.648 -33.553 1.00 97.62 79 ASN A CA 1
ATOM 592 C C . ASN A 1 79 ? 9.816 6.878 -34.965 1.00 97.62 79 ASN A C 1
ATOM 594 O O . ASN A 1 79 ? 9.092 6.656 -35.936 1.00 97.62 79 ASN A O 1
ATOM 598 N N . LEU A 1 80 ? 11.093 7.256 -35.103 1.00 97.69 80 LEU A N 1
ATOM 599 C CA . LEU A 1 80 ? 11.747 7.341 -36.411 1.00 97.69 80 LEU A CA 1
ATOM 600 C C . LEU A 1 80 ? 11.682 5.993 -37.131 1.00 97.69 80 LEU A C 1
ATOM 602 O O . LEU A 1 80 ? 11.223 5.945 -38.272 1.00 97.69 80 LEU A O 1
ATOM 606 N N . VAL A 1 81 ? 12.070 4.899 -36.463 1.00 98.00 81 VAL A N 1
ATOM 607 C CA . VAL A 1 81 ? 12.084 3.569 -37.088 1.00 98.00 81 VAL A CA 1
ATOM 608 C C . VAL A 1 81 ? 10.686 3.142 -37.529 1.00 98.00 81 VAL A C 1
ATOM 610 O O . VAL A 1 81 ? 10.513 2.700 -38.663 1.00 98.00 81 VAL A O 1
ATOM 613 N N . ARG A 1 82 ? 9.672 3.328 -36.677 1.00 96.38 82 ARG A N 1
ATOM 614 C CA . ARG A 1 82 ? 8.281 2.968 -36.996 1.00 96.38 82 ARG A CA 1
ATOM 615 C C . ARG A 1 82 ? 7.708 3.763 -38.163 1.00 96.38 82 ARG A C 1
ATOM 617 O O . ARG A 1 82 ? 6.997 3.196 -38.986 1.00 96.38 82 ARG A O 1
ATOM 624 N N . ASN A 1 83 ? 8.000 5.060 -38.222 1.00 96.50 83 ASN A N 1
ATOM 625 C CA . ASN A 1 83 ? 7.386 5.953 -39.201 1.00 96.50 83 ASN A CA 1
ATOM 626 C C . ASN A 1 83 ? 8.102 5.918 -40.555 1.00 96.50 83 ASN A C 1
ATOM 628 O O . ASN A 1 83 ? 7.450 6.035 -41.589 1.00 96.50 83 ASN A O 1
ATOM 632 N N . GLN A 1 84 ? 9.428 5.763 -40.558 1.00 97.56 84 GLN A N 1
ATOM 633 C CA . GLN A 1 84 ? 10.237 5.814 -41.779 1.00 97.56 84 GLN A CA 1
ATOM 634 C C . GLN A 1 84 ? 10.514 4.429 -42.377 1.00 97.56 84 GLN A C 1
ATOM 636 O O . GLN A 1 84 ? 10.779 4.330 -43.573 1.00 97.56 84 GLN A O 1
ATOM 641 N N . TYR A 1 85 ? 10.416 3.351 -41.587 1.00 96.38 85 TYR A N 1
ATOM 642 C CA . TYR A 1 85 ? 10.693 1.982 -42.039 1.00 96.38 85 TYR A CA 1
ATOM 643 C C . TYR A 1 85 ? 9.547 1.000 -41.709 1.00 96.38 85 TYR A C 1
ATOM 645 O O . TYR A 1 85 ? 9.754 0.016 -40.995 1.00 96.38 85 TYR A O 1
ATOM 653 N N . PRO A 1 86 ? 8.332 1.205 -42.256 1.00 94.50 86 PRO A N 1
ATOM 654 C CA . PRO A 1 86 ? 7.149 0.393 -41.939 1.00 94.50 86 PRO A CA 1
ATOM 655 C C . PRO A 1 86 ? 7.224 -1.067 -42.425 1.00 94.50 86 PRO A C 1
ATOM 657 O O . PRO A 1 86 ? 6.406 -1.888 -42.024 1.00 94.50 86 PRO A O 1
ATOM 660 N N . THR A 1 87 ? 8.187 -1.413 -43.284 1.00 94.25 87 THR A N 1
ATOM 661 C CA . THR A 1 87 ? 8.422 -2.789 -43.758 1.00 94.25 87 THR A CA 1
ATOM 662 C C . THR A 1 87 ? 9.551 -3.494 -43.004 1.00 94.25 87 THR A C 1
ATOM 664 O O . THR A 1 87 ? 9.978 -4.573 -43.413 1.00 94.25 87 THR A O 1
ATOM 667 N N . TYR A 1 88 ? 10.089 -2.887 -41.940 1.00 95.75 88 TYR A N 1
ATOM 668 C CA . TYR A 1 88 ? 11.175 -3.480 -41.168 1.00 95.75 88 TYR A CA 1
ATOM 669 C C . TYR A 1 88 ? 10.708 -4.781 -40.484 1.00 95.75 88 TYR A C 1
ATOM 671 O O . TYR A 1 88 ? 9.747 -4.750 -39.715 1.00 95.75 88 TYR A O 1
ATOM 679 N N . PRO A 1 89 ? 11.384 -5.928 -40.706 1.00 94.69 89 PRO A N 1
ATOM 680 C CA . PRO A 1 89 ? 10.959 -7.198 -40.114 1.00 94.69 89 PRO A CA 1
ATOM 681 C C . PRO A 1 89 ? 10.935 -7.191 -38.580 1.00 94.69 89 PRO A C 1
ATOM 683 O O . PRO A 1 89 ? 10.119 -7.886 -37.984 1.00 94.69 89 PRO A O 1
ATOM 686 N N . GLY A 1 90 ? 11.797 -6.384 -37.947 1.00 95.50 90 GLY A N 1
ATOM 687 C CA . GLY A 1 90 ? 11.908 -6.272 -36.490 1.00 95.50 90 GLY A CA 1
ATOM 688 C C . GLY A 1 90 ? 10.955 -5.256 -35.846 1.00 95.50 90 GLY A C 1
ATOM 689 O O . GLY A 1 90 ? 11.260 -4.709 -34.785 1.00 95.50 90 GLY A O 1
ATOM 690 N N . LEU A 1 91 ? 9.839 -4.905 -36.498 1.00 96.62 91 LEU A N 1
ATOM 691 C CA . LEU A 1 91 ? 8.897 -3.914 -35.958 1.00 96.62 91 LEU A CA 1
ATOM 692 C C . LEU A 1 91 ? 8.225 -4.365 -34.659 1.00 96.62 91 LEU A C 1
ATOM 694 O O . LEU A 1 91 ? 7.886 -3.520 -33.830 1.00 96.62 91 LEU A O 1
ATOM 698 N N . ASN A 1 92 ? 8.058 -5.669 -34.445 1.00 97.19 92 ASN A N 1
ATOM 699 C CA . ASN A 1 92 ? 7.503 -6.173 -33.193 1.00 97.19 92 ASN A CA 1
ATOM 700 C C . ASN A 1 92 ? 8.460 -5.908 -32.018 1.00 97.19 92 ASN A C 1
ATOM 702 O O . ASN A 1 92 ? 8.032 -5.489 -30.948 1.00 97.19 92 ASN A O 1
ATOM 706 N N . GLU A 1 93 ? 9.764 -6.073 -32.215 1.00 97.00 93 GLU A N 1
ATOM 707 C CA . GLU A 1 93 ? 10.795 -5.756 -31.228 1.00 97.00 93 GLU A CA 1
ATOM 708 C C . GLU A 1 93 ? 10.841 -4.252 -30.936 1.00 97.00 93 GLU A C 1
ATOM 710 O O . GLU A 1 93 ? 10.944 -3.848 -29.778 1.00 97.00 93 GLU A O 1
ATOM 715 N N . VAL A 1 94 ? 10.685 -3.420 -31.972 1.00 98.31 94 VAL A N 1
ATOM 716 C CA . VAL A 1 94 ? 10.580 -1.958 -31.839 1.00 98.31 94 VAL A CA 1
ATOM 717 C C . VAL A 1 94 ? 9.359 -1.574 -30.997 1.00 98.31 94 VAL A C 1
ATOM 719 O O . VAL A 1 94 ? 9.489 -0.801 -30.051 1.00 98.31 94 VAL A O 1
ATOM 722 N N . LEU A 1 95 ? 8.182 -2.137 -31.289 1.00 98.12 95 LEU A N 1
ATOM 723 C CA . LEU A 1 95 ? 6.950 -1.891 -30.528 1.00 98.12 95 LEU A CA 1
ATOM 724 C C . LEU A 1 95 ? 7.059 -2.381 -29.078 1.00 98.12 95 LEU A C 1
ATOM 726 O O . LEU A 1 95 ? 6.594 -1.705 -28.160 1.00 98.12 95 LEU A O 1
ATOM 730 N N . TYR A 1 96 ? 7.677 -3.541 -28.858 1.00 98.19 96 TYR A N 1
ATOM 731 C CA . TYR A 1 96 ? 7.881 -4.087 -27.519 1.00 98.19 96 TYR A CA 1
ATOM 732 C C . TYR A 1 96 ? 8.795 -3.188 -26.677 1.00 98.19 96 TYR A C 1
ATOM 734 O O . TYR A 1 96 ? 8.438 -2.830 -25.553 1.00 98.19 96 TYR A O 1
ATOM 742 N N . LEU A 1 97 ? 9.928 -2.758 -27.244 1.00 98.44 97 LEU A N 1
ATOM 743 C CA . LEU A 1 97 ? 10.855 -1.838 -26.586 1.00 98.44 97 LEU A CA 1
ATOM 744 C C . LEU A 1 97 ? 10.212 -0.469 -26.333 1.00 98.44 97 LEU A C 1
ATOM 746 O O . LEU A 1 97 ? 10.358 0.084 -25.248 1.00 98.44 97 LEU A O 1
ATOM 750 N N . GLN A 1 98 ? 9.440 0.053 -27.288 1.00 98.44 98 GLN A N 1
ATOM 751 C CA . GLN A 1 98 ? 8.730 1.322 -27.120 1.00 98.44 98 GLN A CA 1
ATOM 752 C C . GLN A 1 98 ? 7.681 1.252 -26.007 1.00 98.44 98 GLN A C 1
ATOM 754 O O . GLN A 1 98 ? 7.548 2.191 -25.227 1.00 98.44 98 GLN A O 1
ATOM 759 N N . GLY A 1 99 ? 6.977 0.124 -25.876 1.00 98.19 99 GLY A N 1
ATOM 760 C CA . GLY A 1 99 ? 6.085 -0.120 -24.745 1.00 98.19 99 GLY A CA 1
ATOM 761 C C . GLY A 1 99 ? 6.804 -0.005 -23.399 1.00 98.19 99 GLY A C 1
ATOM 762 O O . GLY A 1 99 ? 6.313 0.669 -22.495 1.00 98.19 99 GLY A O 1
ATOM 763 N N . GLN A 1 100 ? 7.993 -0.601 -23.285 1.00 98.25 100 GLN A N 1
ATOM 764 C CA . GLN A 1 100 ? 8.829 -0.490 -22.088 1.00 98.25 100 GLN A CA 1
ATOM 765 C C . GLN A 1 100 ? 9.279 0.955 -21.833 1.00 98.25 100 GLN A C 1
ATOM 767 O O . GLN A 1 100 ? 9.119 1.461 -20.726 1.00 98.25 100 GLN A O 1
ATOM 772 N N . VAL A 1 101 ? 9.798 1.634 -22.858 1.00 98.50 101 VAL A N 1
ATOM 773 C CA . VAL A 1 101 ? 10.264 3.028 -22.779 1.00 98.50 101 VAL A CA 1
ATOM 774 C C . VAL A 1 101 ? 9.135 3.977 -22.363 1.00 98.50 101 VAL A C 1
ATOM 776 O O . VAL A 1 101 ? 9.352 4.873 -21.550 1.00 98.50 101 VAL A O 1
ATOM 779 N N . SER A 1 102 ? 7.916 3.757 -22.857 1.00 98.12 102 SER A N 1
ATOM 780 C CA . SER A 1 102 ? 6.731 4.514 -22.442 1.00 98.12 102 SER A CA 1
ATOM 781 C C . SER A 1 102 ? 6.371 4.263 -20.970 1.00 98.12 102 SER A C 1
ATOM 783 O O . SER A 1 102 ? 6.035 5.207 -20.256 1.00 98.12 102 SER A O 1
ATOM 785 N N . PHE A 1 103 ? 6.485 3.021 -20.478 1.00 97.62 103 PHE A N 1
ATOM 786 C CA . PHE A 1 103 ? 6.271 2.726 -19.057 1.00 97.62 103 PHE A CA 1
ATOM 787 C C . PHE A 1 103 ? 7.304 3.398 -18.146 1.00 97.62 103 PHE A C 1
ATOM 789 O O . PHE A 1 103 ? 6.922 3.928 -17.105 1.00 97.62 103 PHE A O 1
ATOM 796 N N . GLU A 1 104 ? 8.583 3.407 -18.529 1.00 97.19 104 GLU A N 1
ATOM 797 C CA . GLU A 1 104 ? 9.652 4.079 -17.767 1.00 97.19 104 GLU A CA 1
ATOM 798 C C . GLU A 1 104 ? 9.440 5.597 -17.677 1.00 97.19 104 GLU A C 1
ATOM 800 O O . GLU A 1 104 ? 9.775 6.222 -16.674 1.00 97.19 104 GLU A O 1
ATOM 805 N N . GLN A 1 105 ? 8.807 6.190 -18.690 1.00 95.94 105 GLN A N 1
ATOM 806 C CA . GLN A 1 105 ? 8.409 7.601 -18.684 1.00 95.94 105 GLN A CA 1
ATOM 807 C C . GLN A 1 105 ? 7.104 7.868 -17.917 1.00 95.94 105 GLN A C 1
ATOM 809 O O . GLN A 1 105 ? 6.694 9.019 -17.782 1.00 95.94 105 GLN A O 1
ATOM 814 N N . GLY A 1 106 ? 6.426 6.828 -17.422 1.00 94.56 106 GLY A N 1
ATOM 815 C CA . GLY A 1 106 ? 5.125 6.950 -16.763 1.00 94.56 106 GLY A CA 1
ATOM 816 C C . GLY A 1 106 ? 3.950 7.205 -17.716 1.00 94.56 106 GLY A C 1
ATOM 817 O O . GLY A 1 106 ? 2.843 7.476 -17.247 1.00 94.56 106 GLY A O 1
ATOM 818 N N . ASP A 1 107 ? 4.140 7.089 -19.035 1.00 95.06 107 ASP A N 1
ATOM 819 C CA . ASP A 1 107 ? 3.055 7.152 -20.023 1.00 95.06 107 ASP A CA 1
ATOM 820 C C . ASP A 1 107 ? 2.438 5.758 -20.233 1.00 95.06 107 ASP A C 1
ATOM 822 O O . ASP A 1 107 ? 2.648 5.065 -21.235 1.00 95.06 107 ASP A O 1
ATOM 826 N N . TYR A 1 108 ? 1.655 5.334 -19.240 1.00 95.81 108 TYR A N 1
ATOM 827 C CA . TYR A 1 108 ? 0.978 4.036 -19.236 1.00 95.81 108 TYR A CA 1
ATOM 828 C C . TYR A 1 108 ? 0.000 3.871 -20.409 1.00 95.81 108 TYR A C 1
ATOM 830 O O . TYR A 1 108 ? -0.159 2.768 -20.933 1.00 95.81 108 TYR A O 1
ATOM 838 N N . ASP A 1 109 ? -0.662 4.949 -20.837 1.00 93.50 109 ASP A N 1
ATOM 839 C CA . ASP A 1 109 ? -1.631 4.907 -21.931 1.00 93.50 109 ASP A CA 1
ATOM 840 C C . ASP A 1 109 ? -0.953 4.594 -23.265 1.00 93.50 109 ASP A C 1
ATOM 842 O O . ASP A 1 109 ? -1.445 3.745 -24.021 1.00 93.50 109 ASP A O 1
ATOM 846 N N . THR A 1 110 ? 0.166 5.259 -23.560 1.00 95.06 110 THR A N 1
ATOM 847 C CA . THR A 1 110 ? 0.959 4.984 -24.761 1.00 95.06 110 THR A CA 1
ATOM 848 C C . THR A 1 110 ? 1.608 3.610 -24.679 1.00 95.06 110 THR A C 1
ATOM 850 O O . THR A 1 110 ? 1.499 2.852 -25.642 1.00 95.06 110 THR A O 1
ATOM 853 N N . ALA A 1 111 ? 2.156 3.220 -23.525 1.00 97.38 111 ALA A N 1
ATOM 854 C CA . ALA A 1 111 ? 2.741 1.894 -23.334 1.00 97.38 111 ALA A CA 1
ATOM 855 C C . ALA A 1 111 ? 1.748 0.766 -23.666 1.00 97.38 111 ALA A C 1
ATOM 857 O O . ALA A 1 111 ? 2.025 -0.108 -24.492 1.00 97.38 111 ALA A O 1
ATOM 858 N N . LEU A 1 112 ? 0.549 0.814 -23.078 1.00 96.25 112 LEU A N 1
ATOM 859 C CA . LEU A 1 112 ? -0.493 -0.194 -23.286 1.00 96.25 112 LEU A CA 1
ATOM 860 C C . LEU A 1 112 ? -0.995 -0.224 -24.732 1.00 96.25 112 LEU A C 1
ATOM 862 O O . LEU A 1 112 ? -1.193 -1.303 -25.291 1.00 96.25 112 LEU A O 1
ATOM 866 N N . ARG A 1 113 ? -1.162 0.944 -25.361 1.00 95.19 113 ARG A N 1
ATOM 867 C CA . ARG A 1 113 ? -1.598 1.056 -26.760 1.00 95.19 113 ARG A CA 1
ATOM 868 C C . ARG A 1 113 ? -0.551 0.519 -27.733 1.00 95.19 113 ARG A C 1
ATOM 870 O O . ARG A 1 113 ? -0.908 -0.158 -28.695 1.00 95.19 113 ARG A O 1
ATOM 877 N N . THR A 1 114 ? 0.723 0.815 -27.495 1.00 96.69 114 THR A N 1
ATOM 878 C CA . THR A 1 114 ? 1.842 0.364 -28.329 1.00 96.69 114 THR A CA 1
ATOM 879 C C . THR A 1 114 ? 2.018 -1.146 -28.225 1.00 96.69 114 THR A C 1
ATOM 881 O O . THR A 1 114 ? 2.017 -1.830 -29.245 1.00 96.69 114 THR A O 1
ATOM 884 N N . LEU A 1 115 ? 2.017 -1.700 -27.010 1.00 96.56 115 LEU A N 1
ATOM 885 C CA . LEU A 1 115 ? 2.012 -3.153 -26.809 1.00 96.56 115 LEU A CA 1
ATOM 886 C C . LEU A 1 115 ? 0.748 -3.805 -27.392 1.00 96.56 115 LEU A C 1
ATOM 888 O O . LEU A 1 115 ? 0.789 -4.933 -27.882 1.00 96.56 115 LEU A O 1
ATOM 892 N N . GLY A 1 116 ? -0.384 -3.100 -27.384 1.00 94.62 116 GLY A N 1
ATOM 893 C CA . GLY A 1 116 ? -1.640 -3.521 -28.004 1.00 94.62 116 GLY A CA 1
ATOM 894 C C . GLY A 1 116 ? -1.520 -3.890 -29.488 1.00 94.62 116 GLY A C 1
ATOM 895 O O . GLY A 1 116 ? -2.245 -4.773 -29.935 1.00 94.62 116 GLY A O 1
ATOM 896 N N . GLN A 1 117 ? -0.584 -3.270 -30.215 1.00 95.06 117 GLN A N 1
ATOM 897 C CA . GLN A 1 117 ? -0.356 -3.492 -31.651 1.00 95.06 117 GLN A CA 1
ATOM 898 C C . GLN A 1 117 ? 0.370 -4.810 -31.959 1.00 95.06 117 GLN A C 1
ATOM 900 O O . GLN A 1 117 ? 0.350 -5.261 -33.101 1.00 95.06 117 GLN A O 1
ATOM 905 N N . LEU A 1 118 ? 1.001 -5.439 -30.962 1.00 96.06 118 LEU A N 1
ATOM 906 C CA . LEU A 1 118 ? 1.724 -6.694 -31.160 1.00 96.06 118 LEU A CA 1
ATOM 907 C C . LEU A 1 118 ? 0.770 -7.881 -31.392 1.00 96.06 118 LEU A C 1
ATOM 909 O O . LEU A 1 118 ? -0.266 -7.972 -30.720 1.00 96.06 118 LEU A O 1
ATOM 913 N N . PRO A 1 119 ? 1.144 -8.851 -32.250 1.00 95.19 119 PRO A N 1
ATOM 914 C CA . PRO A 1 119 ? 0.356 -10.060 -32.481 1.00 95.19 119 PRO A CA 1
ATOM 915 C C . PRO A 1 119 ? 0.118 -10.857 -31.191 1.00 95.19 119 PRO A C 1
ATOM 917 O O . PRO A 1 119 ? 1.055 -11.356 -30.560 1.00 95.19 119 PRO A O 1
ATOM 920 N N . ALA A 1 120 ? -1.150 -11.026 -30.806 1.00 91.44 120 ALA A N 1
ATOM 921 C CA . ALA A 1 120 ? -1.514 -11.671 -29.543 1.00 91.44 120 ALA A CA 1
ATOM 922 C C . ALA A 1 120 ? -1.008 -13.121 -29.437 1.00 91.44 120 ALA A C 1
ATOM 924 O O . ALA A 1 120 ? -0.558 -13.519 -28.368 1.00 91.44 120 ALA A O 1
ATOM 925 N N . ALA A 1 121 ? -1.014 -13.879 -30.540 1.00 93.06 121 ALA A N 1
ATOM 926 C CA . ALA A 1 121 ? -0.606 -15.287 -30.563 1.00 93.06 121 ALA A CA 1
ATOM 927 C C . ALA A 1 121 ? 0.831 -15.524 -30.063 1.00 93.06 121 ALA A C 1
ATOM 929 O O . ALA A 1 121 ? 1.111 -16.566 -29.481 1.00 93.06 121 ALA A O 1
ATOM 930 N N . GLN A 1 122 ? 1.728 -14.556 -30.268 1.00 93.31 122 GLN A N 1
ATOM 931 C CA . GLN A 1 122 ? 3.138 -14.674 -29.897 1.00 93.31 122 GLN A CA 1
ATOM 932 C C . GLN A 1 122 ? 3.492 -13.827 -28.669 1.00 93.31 122 GLN A C 1
ATOM 934 O O . GLN A 1 122 ? 4.295 -14.248 -27.840 1.00 93.31 122 GLN A O 1
ATOM 939 N N . TYR A 1 123 ? 2.888 -12.643 -28.527 1.00 95.62 123 TYR A N 1
ATOM 940 C CA . TYR A 1 123 ? 3.320 -11.656 -27.534 1.00 95.62 123 TYR A CA 1
ATOM 941 C C . TYR A 1 123 ? 2.380 -11.509 -26.337 1.00 95.62 123 TYR A C 1
ATOM 943 O O . TYR A 1 123 ? 2.742 -10.806 -25.399 1.00 95.62 123 TYR A O 1
ATOM 951 N N . ALA A 1 124 ? 1.200 -12.144 -26.310 1.00 93.06 124 ALA A N 1
ATOM 952 C CA . ALA A 1 124 ? 0.283 -12.041 -25.167 1.00 93.06 124 ALA A CA 1
ATOM 953 C C . ALA A 1 124 ? 0.960 -12.249 -23.793 1.00 93.06 124 ALA A C 1
ATOM 955 O O . ALA A 1 124 ? 0.879 -11.324 -22.982 1.00 93.06 124 ALA A O 1
ATOM 956 N N . PRO A 1 125 ? 1.695 -13.353 -23.534 1.00 94.88 125 PRO A N 1
ATOM 957 C CA . PRO A 1 125 ? 2.308 -13.569 -22.221 1.00 94.88 125 PRO A CA 1
ATOM 958 C C . PRO A 1 125 ? 3.397 -12.537 -21.897 1.00 94.88 125 PRO A C 1
ATOM 960 O O . PRO A 1 125 ? 3.481 -12.061 -20.767 1.00 94.88 125 PRO A O 1
ATOM 963 N N . LEU A 1 126 ? 4.201 -12.138 -22.890 1.00 94.94 126 LEU A N 1
ATOM 964 C CA . LEU A 1 126 ? 5.263 -11.139 -22.720 1.00 94.94 126 LEU A CA 1
ATOM 965 C C . LEU A 1 126 ? 4.691 -9.757 -22.382 1.00 94.94 126 LEU A C 1
ATOM 967 O O . LEU A 1 126 ? 5.181 -9.079 -21.479 1.00 94.94 126 LEU A O 1
ATOM 971 N N . ARG A 1 127 ? 3.618 -9.353 -23.074 1.00 95.19 127 ARG A N 1
ATOM 972 C CA . ARG A 1 127 ? 2.916 -8.096 -22.797 1.00 95.19 127 ARG A CA 1
ATOM 973 C C . ARG A 1 127 ? 2.334 -8.089 -21.398 1.00 95.19 127 ARG A C 1
ATOM 975 O O . ARG A 1 127 ? 2.551 -7.126 -20.674 1.00 95.19 127 ARG A O 1
ATOM 982 N N . GLU A 1 128 ? 1.615 -9.142 -21.017 1.00 94.44 128 GLU A N 1
ATOM 983 C CA . GLU A 1 128 ? 0.995 -9.218 -19.694 1.00 94.44 128 GLU A CA 1
ATOM 984 C C . GLU A 1 128 ? 2.038 -9.193 -18.574 1.00 94.44 128 GLU A C 1
ATOM 986 O O . GLU A 1 128 ? 1.845 -8.482 -17.590 1.00 94.44 128 GLU A O 1
ATOM 991 N N . ALA A 1 129 ? 3.165 -9.894 -18.736 1.00 96.44 129 ALA A N 1
ATOM 992 C CA . ALA A 1 129 ? 4.255 -9.878 -17.763 1.00 96.44 129 ALA A CA 1
ATOM 993 C C . ALA A 1 129 ? 4.848 -8.470 -17.580 1.00 96.44 129 ALA A C 1
ATOM 995 O O . ALA A 1 129 ? 5.004 -8.003 -16.447 1.00 96.44 129 ALA A O 1
ATOM 996 N N . MET A 1 130 ? 5.125 -7.764 -18.683 1.00 97.12 130 MET A N 1
ATOM 997 C CA . MET A 1 130 ? 5.610 -6.382 -18.635 1.00 97.12 130 MET A CA 1
ATOM 998 C C . MET A 1 130 ? 4.582 -5.460 -17.969 1.00 97.12 130 MET A C 1
ATOM 1000 O O . MET A 1 130 ? 4.903 -4.760 -17.010 1.00 97.12 130 MET A O 1
ATOM 1004 N N . GLN A 1 131 ? 3.332 -5.502 -18.435 1.00 97.00 131 GLN A N 1
ATOM 1005 C CA . GLN A 1 131 ? 2.237 -4.696 -17.900 1.00 97.00 131 GLN A CA 1
ATOM 1006 C C . GLN A 1 131 ? 2.060 -4.921 -16.398 1.00 97.00 131 GLN A C 1
ATOM 1008 O O . GLN A 1 131 ? 1.972 -3.954 -15.648 1.00 97.00 131 GLN A O 1
ATOM 1013 N N . ALA A 1 132 ? 2.062 -6.176 -15.943 1.00 96.31 132 ALA A N 1
ATOM 1014 C CA . ALA A 1 132 ? 1.923 -6.510 -14.532 1.00 96.31 132 ALA A CA 1
ATOM 1015 C C . ALA A 1 132 ? 3.054 -5.916 -13.681 1.00 96.31 132 ALA A C 1
ATOM 1017 O O . ALA A 1 132 ? 2.779 -5.348 -12.627 1.00 96.31 132 ALA A O 1
ATOM 1018 N N . SER A 1 133 ? 4.304 -5.991 -14.149 1.00 96.50 133 SER A N 1
ATOM 1019 C CA . SER A 1 133 ? 5.462 -5.451 -13.425 1.00 96.50 133 SER A CA 1
ATOM 1020 C C . SER A 1 133 ? 5.390 -3.932 -13.236 1.00 96.50 133 SER A C 1
ATOM 1022 O O . SER A 1 133 ? 5.662 -3.426 -12.144 1.00 96.50 133 SER A O 1
ATOM 1024 N N . TYR A 1 134 ? 5.032 -3.181 -14.280 1.00 96.81 134 TYR A N 1
ATOM 1025 C CA . TYR A 1 134 ? 4.944 -1.719 -14.191 1.00 96.81 134 TYR A CA 1
ATOM 1026 C C . TYR A 1 134 ? 3.682 -1.262 -13.460 1.00 96.81 134 TYR A C 1
ATOM 1028 O O . TYR A 1 134 ? 3.763 -0.443 -12.547 1.00 96.81 134 TYR A O 1
ATOM 1036 N N . LEU A 1 135 ? 2.521 -1.830 -13.792 1.00 96.19 135 LEU A N 1
ATOM 1037 C CA . LEU A 1 135 ? 1.255 -1.428 -13.183 1.00 96.19 135 LEU A CA 1
ATOM 1038 C C . LEU A 1 135 ? 1.174 -1.793 -11.694 1.00 96.19 135 LEU A C 1
ATOM 1040 O O . LEU A 1 135 ? 0.573 -1.048 -10.933 1.00 96.19 135 LEU A O 1
ATOM 1044 N N . ALA A 1 136 ? 1.827 -2.863 -11.226 1.00 93.38 136 ALA A N 1
ATOM 1045 C CA . ALA A 1 136 ? 1.871 -3.182 -9.792 1.00 93.38 136 ALA A CA 1
ATOM 1046 C C . ALA A 1 136 ? 2.562 -2.097 -8.937 1.00 93.38 136 ALA A C 1
ATOM 1048 O O . ALA A 1 136 ? 2.300 -1.993 -7.736 1.00 93.38 136 ALA A O 1
ATOM 1049 N N . ARG A 1 137 ? 3.434 -1.282 -9.547 1.00 93.38 137 ARG A N 1
ATOM 1050 C CA . ARG A 1 137 ? 4.144 -0.175 -8.887 1.00 93.38 137 ARG A CA 1
ATOM 1051 C C . ARG A 1 137 ? 3.338 1.131 -8.877 1.00 93.38 137 ARG A C 1
ATOM 1053 O O . ARG A 1 137 ? 3.686 2.041 -8.127 1.00 93.38 137 ARG A O 1
ATOM 1060 N N . LEU A 1 138 ? 2.255 1.222 -9.654 1.00 94.62 138 LEU A N 1
ATOM 1061 C CA . LEU A 1 138 ? 1.435 2.426 -9.783 1.00 94.62 138 LEU A CA 1
ATOM 1062 C C . LEU A 1 138 ? 0.643 2.718 -8.495 1.00 94.62 138 LEU A C 1
ATOM 1064 O O . LEU A 1 138 ? -0.241 1.953 -8.106 1.00 94.62 138 LEU A O 1
ATOM 1068 N N . GLN A 1 139 ? 0.926 3.863 -7.866 1.00 91.81 139 GLN A N 1
ATOM 1069 C CA . GLN A 1 139 ? 0.215 4.344 -6.667 1.00 91.81 139 GLN A CA 1
ATOM 1070 C C . GLN A 1 139 ? -0.775 5.485 -6.956 1.00 91.81 139 GLN A C 1
ATOM 1072 O O . GLN A 1 139 ? -1.548 5.864 -6.078 1.00 91.81 139 GLN A O 1
ATOM 1077 N N . ASP A 1 140 ? -0.762 6.056 -8.164 1.00 92.88 140 ASP A N 1
ATOM 1078 C CA . ASP A 1 140 ? -1.639 7.177 -8.498 1.00 92.88 140 ASP A CA 1
ATOM 1079 C C . ASP A 1 140 ? -3.055 6.707 -8.862 1.00 92.88 140 ASP A C 1
ATOM 1081 O O . ASP A 1 140 ? -3.301 6.048 -9.877 1.00 92.88 140 ASP A O 1
ATOM 1085 N N . ARG A 1 141 ? -4.011 7.112 -8.028 1.00 91.75 141 ARG A N 1
ATOM 1086 C CA . ARG A 1 141 ? -5.436 6.807 -8.172 1.00 91.75 141 ARG A CA 1
ATOM 1087 C C . ARG A 1 141 ? -6.029 7.360 -9.465 1.00 91.75 141 ARG A C 1
ATOM 1089 O O . ARG A 1 141 ? -6.866 6.696 -10.078 1.00 91.75 141 ARG A O 1
ATOM 1096 N N . THR A 1 142 ? -5.636 8.568 -9.872 1.00 94.19 142 THR A N 1
ATOM 1097 C CA . THR A 1 142 ? -6.237 9.213 -11.051 1.00 94.19 142 THR A CA 1
ATOM 1098 C C . THR A 1 142 ? -5.857 8.476 -12.334 1.00 94.19 142 THR A C 1
ATOM 1100 O O . THR A 1 142 ? -6.685 8.278 -13.227 1.00 94.19 142 THR A O 1
ATOM 1103 N N . THR A 1 143 ? -4.628 7.968 -12.394 1.00 95.25 143 THR A N 1
ATOM 1104 C CA . THR A 1 143 ? -4.148 7.114 -13.477 1.00 95.25 143 THR A CA 1
ATOM 1105 C C . THR A 1 143 ? -4.877 5.777 -13.495 1.00 95.25 143 THR A C 1
ATOM 1107 O O . THR A 1 143 ? -5.368 5.398 -14.555 1.00 95.25 143 THR A O 1
ATOM 1110 N N . TRP A 1 144 ? -5.083 5.114 -12.352 1.00 95.50 144 TRP A N 1
ATOM 1111 C CA . TRP A 1 144 ? -5.904 3.896 -12.302 1.00 95.50 144 TRP A CA 1
ATOM 1112 C C . TRP A 1 144 ? -7.324 4.094 -12.851 1.00 95.50 144 TRP A C 1
ATOM 1114 O O . TRP A 1 144 ? -7.797 3.291 -13.657 1.00 95.50 144 TRP A O 1
ATOM 1124 N N . GLN A 1 145 ? -7.991 5.189 -12.474 1.00 93.56 145 GLN A N 1
ATOM 1125 C CA . GLN A 1 145 ? -9.334 5.513 -12.965 1.00 93.56 145 GLN A CA 1
ATOM 1126 C C . GLN A 1 145 ? -9.360 5.738 -14.483 1.00 93.56 145 GLN A C 1
ATOM 1128 O O . GLN A 1 145 ? -10.255 5.233 -15.168 1.00 93.56 145 GLN A O 1
ATOM 1133 N N . ARG A 1 146 ? -8.369 6.460 -15.028 1.00 95.50 146 ARG A N 1
ATOM 1134 C CA . ARG A 1 146 ? -8.224 6.644 -16.482 1.00 95.50 146 ARG A CA 1
ATOM 1135 C C . ARG A 1 146 ? -7.997 5.318 -17.198 1.00 95.50 146 ARG A C 1
ATOM 1137 O O . ARG A 1 146 ? -8.705 5.038 -18.165 1.00 95.50 146 ARG A O 1
ATOM 1144 N N . LEU A 1 147 ? -7.077 4.491 -16.701 1.00 95.69 147 LEU A N 1
ATOM 1145 C CA . LEU A 1 147 ? -6.762 3.188 -17.285 1.00 95.69 147 LEU A CA 1
ATOM 1146 C C . LEU A 1 147 ? -7.984 2.265 -17.293 1.00 95.69 147 LEU A C 1
ATOM 1148 O O . LEU A 1 147 ? -8.295 1.686 -18.331 1.00 95.69 147 LEU A O 1
ATOM 1152 N N . GLN A 1 148 ? -8.734 2.187 -16.191 1.00 94.19 148 GLN A N 1
ATOM 1153 C CA . GLN A 1 148 ? -9.955 1.378 -16.125 1.00 94.19 148 GLN A CA 1
ATOM 1154 C C . GLN A 1 148 ? -11.029 1.871 -17.105 1.00 94.19 148 GLN A C 1
ATOM 1156 O O . GLN A 1 148 ? -11.700 1.065 -17.747 1.00 94.19 148 GLN A O 1
ATOM 1161 N N . LYS A 1 149 ? -11.180 3.192 -17.265 1.00 94.50 149 LYS A N 1
ATOM 1162 C CA . LYS A 1 149 ? -12.121 3.772 -18.235 1.00 94.50 149 LYS A CA 1
ATOM 1163 C C . LYS A 1 149 ? -11.703 3.491 -19.679 1.00 94.50 149 LYS A C 1
ATOM 1165 O O . LYS A 1 149 ? -12.562 3.274 -20.531 1.00 94.50 149 LYS A O 1
ATOM 1170 N N . ARG A 1 150 ? -10.400 3.521 -19.970 1.00 95.44 150 ARG A N 1
ATOM 1171 C CA . ARG A 1 150 ? -9.860 3.313 -21.320 1.00 95.44 150 ARG A CA 1
ATOM 1172 C C . ARG A 1 150 ? -9.825 1.841 -21.721 1.00 95.44 150 ARG A C 1
ATOM 1174 O O . ARG A 1 150 ? -10.055 1.534 -22.888 1.00 95.44 150 ARG A O 1
ATOM 1181 N N . TYR A 1 151 ? -9.586 0.949 -20.763 1.00 94.19 151 TYR A N 1
ATOM 1182 C CA . TYR A 1 151 ? -9.446 -0.489 -20.973 1.00 94.19 151 TYR A CA 1
ATOM 1183 C C . TYR A 1 151 ? -10.450 -1.285 -20.117 1.00 94.19 151 TYR A C 1
ATOM 1185 O O . TYR A 1 151 ? -10.045 -2.145 -19.332 1.00 94.19 151 TYR A O 1
ATOM 1193 N N . PRO A 1 152 ? -11.769 -1.059 -20.281 1.00 94.88 152 PRO A N 1
ATOM 1194 C CA . PRO A 1 152 ? -12.790 -1.598 -19.377 1.00 94.88 152 PRO A CA 1
ATOM 1195 C C . PRO A 1 152 ? -12.912 -3.128 -19.402 1.00 94.88 152 PRO A C 1
ATOM 1197 O O . PRO A 1 152 ? -13.506 -3.695 -18.494 1.00 94.88 152 PRO A O 1
ATOM 1200 N N . GLN A 1 153 ? -12.374 -3.797 -20.427 1.00 93.81 153 GLN A N 1
ATOM 1201 C CA . GLN A 1 153 ? -12.407 -5.258 -20.597 1.00 93.81 153 GLN A CA 1
ATOM 1202 C C . GLN A 1 153 ? -11.103 -5.948 -20.159 1.00 93.81 153 GLN A C 1
ATOM 1204 O O . GLN A 1 153 ? -11.002 -7.173 -20.196 1.00 93.81 153 GLN A O 1
ATOM 1209 N N . SER A 1 154 ? -10.079 -5.188 -19.757 1.00 94.19 154 SER A N 1
ATOM 1210 C CA . SER A 1 154 ? -8.794 -5.768 -19.364 1.00 94.19 154 SER A CA 1
ATOM 1211 C C . SER A 1 154 ? -8.878 -6.370 -17.963 1.00 94.19 154 SER A C 1
ATOM 1213 O O . SER A 1 154 ? -8.839 -5.654 -16.961 1.00 94.19 154 SER A O 1
ATOM 1215 N N . LYS A 1 155 ? -8.930 -7.707 -17.888 1.00 94.69 155 LYS A N 1
ATOM 1216 C CA . LYS A 1 155 ? -8.923 -8.440 -16.612 1.00 94.69 155 LYS A CA 1
ATOM 1217 C C . LYS A 1 155 ? -7.673 -8.143 -15.778 1.00 94.69 155 LYS A C 1
ATOM 1219 O O . LYS A 1 155 ? -7.767 -8.058 -14.556 1.00 94.69 155 LYS A O 1
ATOM 1224 N N . LEU A 1 156 ? -6.519 -7.952 -16.424 1.00 94.31 156 LEU A N 1
ATOM 1225 C CA . LEU A 1 156 ? -5.271 -7.595 -15.745 1.00 94.31 156 LEU A CA 1
ATOM 1226 C C . LEU A 1 156 ? -5.382 -6.235 -15.043 1.00 94.31 156 LEU A C 1
ATOM 12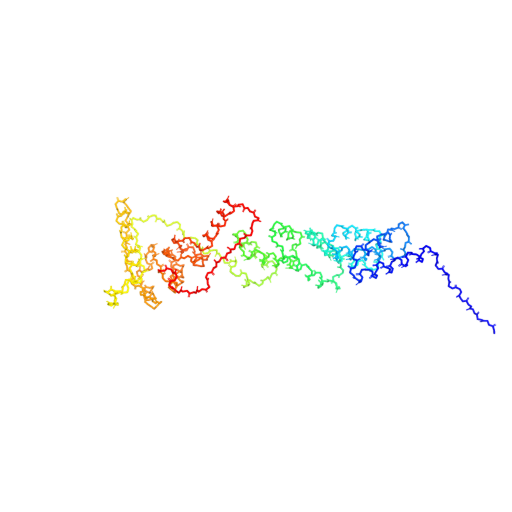28 O O . LEU A 1 156 ? -5.075 -6.144 -13.855 1.00 94.31 156 LEU A O 1
ATOM 1232 N N . ILE A 1 157 ? -5.846 -5.203 -15.759 1.00 96.12 157 ILE A N 1
ATOM 1233 C CA . ILE A 1 157 ? -6.007 -3.849 -15.205 1.00 96.12 157 ILE A CA 1
ATOM 1234 C C . ILE A 1 157 ? -7.059 -3.861 -14.098 1.00 96.12 157 ILE A C 1
ATOM 1236 O O . ILE A 1 157 ? -6.793 -3.348 -13.015 1.00 96.12 157 ILE A O 1
ATOM 1240 N N . GLY A 1 158 ? -8.199 -4.521 -14.325 1.00 96.50 158 GLY A N 1
ATOM 1241 C CA . GLY A 1 158 ? -9.254 -4.653 -13.324 1.00 96.50 158 GLY A CA 1
ATOM 1242 C C . GLY A 1 158 ? -8.774 -5.308 -12.029 1.00 96.50 158 GLY A C 1
ATOM 1243 O O . GLY A 1 158 ? -9.026 -4.786 -10.945 1.00 96.50 158 GLY A O 1
ATOM 1244 N N . ARG A 1 159 ? -8.018 -6.412 -12.128 1.00 96.69 159 ARG A N 1
ATOM 1245 C CA . ARG A 1 159 ? -7.437 -7.096 -10.962 1.00 96.69 159 ARG A CA 1
ATOM 1246 C C . ARG A 1 159 ? -6.420 -6.225 -10.226 1.00 96.69 159 ARG A C 1
ATOM 1248 O O . ARG A 1 159 ? -6.477 -6.135 -9.006 1.00 96.69 159 ARG A O 1
ATOM 1255 N N . LEU A 1 160 ? -5.481 -5.600 -10.938 1.00 96.81 160 LEU A N 1
ATOM 1256 C CA . LEU A 1 160 ? -4.452 -4.776 -10.292 1.00 96.81 160 LEU A CA 1
ATOM 1257 C C . LEU A 1 160 ? -5.042 -3.510 -9.665 1.00 96.81 160 LEU A C 1
ATOM 1259 O O . LEU A 1 160 ? -4.597 -3.087 -8.601 1.00 96.81 160 LEU A O 1
ATOM 1263 N N . TYR A 1 161 ? -6.084 -2.943 -10.273 1.00 96.88 161 TYR A N 1
ATOM 1264 C CA . TYR A 1 161 ? -6.800 -1.826 -9.682 1.00 96.88 161 TYR A CA 1
ATOM 1265 C C . TYR A 1 161 ? -7.590 -2.252 -8.435 1.00 96.88 161 TYR A C 1
ATOM 1267 O O . TYR A 1 161 ? -7.561 -1.551 -7.426 1.00 96.88 161 TYR A O 1
ATOM 1275 N N . ALA A 1 162 ? -8.227 -3.427 -8.455 1.00 96.50 162 ALA A N 1
ATOM 1276 C CA . ALA A 1 162 ? -8.849 -4.009 -7.266 1.00 96.50 162 ALA A CA 1
ATOM 1277 C C . ALA A 1 162 ? -7.827 -4.202 -6.128 1.00 96.50 162 ALA A C 1
ATOM 1279 O O . ALA A 1 162 ? -8.078 -3.791 -4.996 1.00 96.50 162 ALA A O 1
ATOM 1280 N N . ASP A 1 163 ? -6.642 -4.739 -6.435 1.00 95.31 163 ASP A N 1
ATOM 1281 C CA . ASP A 1 163 ? -5.545 -4.877 -5.468 1.00 95.31 163 ASP A CA 1
ATOM 1282 C C . ASP A 1 163 ? -5.079 -3.516 -4.916 1.00 95.31 163 ASP A C 1
ATOM 1284 O O . ASP A 1 163 ? -4.783 -3.404 -3.727 1.00 95.31 163 ASP A O 1
ATOM 1288 N N . PHE A 1 164 ? -5.037 -2.468 -5.746 1.00 95.31 164 PHE A N 1
ATOM 1289 C CA . PHE A 1 164 ? -4.736 -1.104 -5.302 1.00 95.31 164 PHE A CA 1
ATOM 1290 C C . PHE A 1 164 ? -5.799 -0.563 -4.331 1.00 95.31 164 PHE A C 1
ATOM 1292 O O . PHE A 1 164 ? -5.444 -0.072 -3.259 1.00 95.31 164 PHE A O 1
ATOM 1299 N N . LEU A 1 165 ? -7.089 -0.687 -4.669 1.00 94.25 165 LEU A N 1
ATOM 1300 C CA . LEU A 1 165 ? -8.197 -0.214 -3.827 1.00 94.25 165 LEU A CA 1
ATOM 1301 C C . LEU A 1 165 ? -8.264 -0.950 -2.483 1.00 94.25 165 LEU A C 1
ATOM 1303 O O . LEU A 1 165 ? -8.612 -0.351 -1.468 1.00 94.25 165 LEU A O 1
ATOM 1307 N N . ALA A 1 166 ? -7.903 -2.233 -2.463 1.00 92.38 166 ALA A N 1
ATOM 1308 C CA . ALA A 1 166 ? -7.996 -3.073 -1.275 1.00 92.38 166 ALA A CA 1
ATOM 1309 C C . ALA A 1 166 ? -6.999 -2.712 -0.158 1.00 92.38 166 ALA A C 1
ATOM 1311 O O . ALA A 1 166 ? -7.224 -3.099 0.986 1.00 92.38 166 ALA A O 1
ATOM 1312 N N . LYS A 1 167 ? -5.917 -1.975 -0.450 1.00 88.56 167 LYS A N 1
ATOM 1313 C CA . LYS A 1 167 ? -4.881 -1.640 0.547 1.00 88.56 167 LYS A CA 1
ATOM 1314 C C . LYS A 1 167 ? -5.387 -0.722 1.662 1.00 88.56 167 LYS A C 1
ATOM 1316 O O . LYS A 1 167 ? -4.988 -0.875 2.811 1.00 88.56 167 LYS A O 1
ATOM 1321 N N . SER A 1 168 ? -6.217 0.265 1.328 1.00 80.88 168 SER A N 1
ATOM 1322 C CA . SER A 1 168 ? -6.771 1.239 2.284 1.00 80.88 168 SER A CA 1
ATOM 1323 C C . SER A 1 168 ? -8.070 1.833 1.723 1.00 80.88 168 SER A C 1
ATOM 1325 O O . SER A 1 168 ? -8.073 2.970 1.242 1.00 80.88 168 SER A O 1
ATOM 1327 N N . PRO A 1 169 ? -9.167 1.053 1.698 1.00 83.94 169 PRO A N 1
ATOM 1328 C CA . PRO A 1 169 ? -10.377 1.433 0.985 1.00 83.94 169 PRO A CA 1
ATOM 1329 C C . PRO A 1 169 ? -11.169 2.516 1.726 1.00 83.94 169 PRO A C 1
ATOM 1331 O O . PRO A 1 169 ? -11.553 2.363 2.888 1.00 83.94 169 PRO A O 1
ATOM 1334 N N . THR A 1 170 ? -11.502 3.590 1.013 1.00 84.50 170 THR A N 1
ATOM 1335 C CA . THR A 1 170 ? -12.609 4.479 1.387 1.00 84.50 170 THR A CA 1
ATOM 1336 C C . THR A 1 170 ? -13.959 3.818 1.093 1.00 84.50 170 THR A C 1
ATOM 1338 O O . THR A 1 170 ? -14.040 2.798 0.412 1.00 84.50 170 THR A O 1
ATOM 1341 N N . GLU A 1 171 ? -15.061 4.418 1.543 1.00 80.25 171 GLU A N 1
ATOM 1342 C CA . GLU A 1 171 ? -16.404 3.899 1.245 1.00 80.25 171 GLU A CA 1
ATOM 1343 C C . GLU A 1 171 ? -16.716 3.856 -0.263 1.00 80.25 171 GLU A C 1
ATOM 1345 O O . GLU A 1 171 ? -17.314 2.900 -0.757 1.00 80.25 171 GLU A O 1
ATOM 1350 N N . ALA A 1 172 ? -16.259 4.859 -1.018 1.00 84.94 172 ALA A N 1
ATOM 1351 C CA . ALA A 1 172 ? -16.373 4.857 -2.475 1.00 84.94 172 ALA A CA 1
ATOM 1352 C C . ALA A 1 172 ? -15.540 3.727 -3.106 1.00 84.94 172 ALA A C 1
ATOM 1354 O O . ALA A 1 172 ? 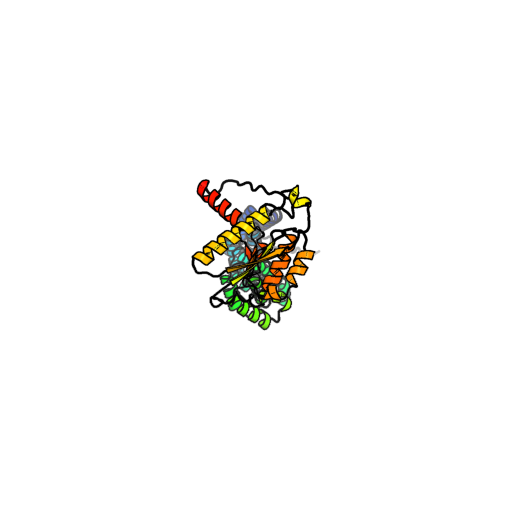-15.996 3.074 -4.047 1.00 84.94 172 ALA A O 1
ATOM 1355 N N . ASP A 1 173 ? -14.359 3.450 -2.544 1.00 90.50 173 ASP A N 1
ATOM 1356 C CA . ASP A 1 173 ? -13.473 2.384 -3.019 1.00 90.50 173 ASP A CA 1
ATOM 1357 C C . ASP A 1 173 ? -14.068 1.011 -2.822 1.00 90.50 173 ASP A C 1
ATOM 1359 O O . ASP A 1 173 ? -13.910 0.174 -3.698 1.00 90.50 173 ASP A O 1
ATOM 1363 N N . ARG A 1 174 ? -14.786 0.776 -1.720 1.00 89.44 174 ARG A N 1
ATOM 1364 C CA . ARG A 1 174 ? -15.457 -0.508 -1.484 1.00 89.44 174 ARG A CA 1
ATOM 1365 C C . ARG A 1 174 ? -16.465 -0.819 -2.578 1.00 89.44 174 ARG A C 1
ATOM 1367 O O . ARG A 1 174 ? -16.450 -1.916 -3.126 1.00 89.44 174 ARG A O 1
ATOM 1374 N N . ARG A 1 175 ? -17.302 0.158 -2.941 1.00 90.69 175 ARG A N 1
ATOM 1375 C CA . ARG A 1 175 ? -18.294 -0.004 -4.019 1.00 90.69 175 ARG A CA 1
ATOM 1376 C C . ARG A 1 175 ? -17.616 -0.279 -5.354 1.00 90.69 175 ARG A C 1
ATOM 1378 O O . ARG A 1 175 ? -18.057 -1.137 -6.112 1.00 90.69 175 ARG A O 1
ATOM 1385 N N . GLN A 1 176 ? -16.536 0.443 -5.636 1.00 93.50 176 GLN A N 1
ATOM 1386 C CA . GLN A 1 176 ? -15.790 0.265 -6.873 1.00 93.50 176 GLN A CA 1
ATOM 1387 C C . GLN A 1 176 ? -15.037 -1.072 -6.911 1.00 93.50 176 GLN A C 1
ATOM 1389 O O . GLN A 1 176 ? -15.033 -1.742 -7.940 1.00 93.50 176 GLN A O 1
ATOM 1394 N N . LEU A 1 177 ? -14.447 -1.489 -5.792 1.00 95.19 177 LEU A N 1
ATOM 1395 C CA . LEU A 1 177 ? -13.803 -2.786 -5.616 1.00 95.19 177 LEU A CA 1
ATOM 1396 C C . LEU A 1 177 ? -14.808 -3.921 -5.827 1.00 95.19 177 LEU A C 1
ATOM 1398 O O . LEU A 1 177 ? -14.528 -4.836 -6.593 1.00 95.19 177 LEU A O 1
ATOM 1402 N N . ASP A 1 178 ? -15.991 -3.838 -5.218 1.00 94.75 178 ASP A N 1
ATOM 1403 C CA . ASP A 1 178 ? -17.059 -4.830 -5.377 1.00 94.75 178 ASP A CA 1
ATOM 1404 C C . ASP A 1 178 ? -17.516 -4.948 -6.840 1.00 94.75 178 ASP A C 1
ATOM 1406 O O . ASP A 1 178 ? -17.661 -6.056 -7.369 1.00 94.75 178 ASP A O 1
ATOM 1410 N N . ALA A 1 179 ? -17.645 -3.809 -7.532 1.00 94.94 179 ALA A N 1
ATOM 1411 C CA . ALA A 1 179 ? -17.954 -3.771 -8.957 1.00 94.94 179 ALA A CA 1
ATOM 1412 C C . ALA A 1 179 ? -16.862 -4.447 -9.804 1.00 94.94 179 ALA A C 1
ATOM 1414 O O . ALA A 1 179 ? -17.186 -5.250 -10.676 1.00 94.94 179 ALA A O 1
ATOM 1415 N N . LEU A 1 180 ? -15.577 -4.182 -9.531 1.00 96.62 180 LEU A N 1
ATOM 1416 C CA . LEU A 1 180 ? -14.454 -4.819 -10.233 1.00 96.62 180 LEU A CA 1
ATOM 1417 C C . LEU A 1 180 ? -14.390 -6.330 -9.967 1.00 96.62 180 LEU A C 1
ATOM 1419 O O . LEU A 1 180 ? -14.210 -7.112 -10.901 1.00 96.62 180 LEU A O 1
ATOM 1423 N N . VAL A 1 181 ? -14.570 -6.751 -8.711 1.00 96.62 181 VAL A N 1
ATOM 1424 C CA . VAL A 1 181 ? -14.596 -8.170 -8.319 1.00 96.62 181 VAL A CA 1
ATOM 1425 C C . VAL A 1 181 ? -15.699 -8.910 -9.066 1.00 96.62 181 VAL A C 1
ATOM 1427 O O . VAL A 1 181 ? -15.448 -9.977 -9.627 1.00 96.62 181 VAL A O 1
ATOM 1430 N N . THR A 1 182 ? -16.888 -8.314 -9.138 1.00 96.25 182 THR A N 1
ATOM 1431 C CA . THR A 1 182 ? -18.040 -8.879 -9.849 1.00 96.25 182 THR A CA 1
ATOM 1432 C C . THR A 1 182 ? -17.809 -8.907 -11.358 1.00 96.25 182 THR A C 1
ATOM 1434 O O . THR A 1 182 ? -17.965 -9.953 -11.984 1.00 96.25 182 THR A O 1
ATOM 1437 N N . GLN A 1 183 ? -17.387 -7.784 -11.947 1.00 96.19 183 GLN A N 1
ATOM 1438 C CA . GLN A 1 183 ? -17.196 -7.643 -13.392 1.00 96.19 183 GLN A CA 1
ATOM 1439 C C . GLN A 1 183 ? -16.177 -8.650 -13.942 1.00 96.19 183 GLN A C 1
ATOM 1441 O O . GLN A 1 183 ? -16.385 -9.222 -15.010 1.00 96.19 183 GLN A O 1
ATOM 1446 N N . PHE A 1 184 ? -15.067 -8.857 -13.230 1.00 96.94 184 PHE A N 1
ATOM 1447 C CA . PHE A 1 184 ? -13.959 -9.689 -13.704 1.00 96.94 184 PHE A CA 1
ATOM 1448 C C . PHE A 1 184 ? -13.940 -11.106 -13.116 1.00 96.94 184 PHE A C 1
ATOM 1450 O O . PHE A 1 184 ? -13.009 -11.868 -13.409 1.00 96.94 184 PHE A O 1
ATOM 1457 N N . GLY A 1 185 ? -14.940 -11.462 -12.299 1.00 95.94 185 GLY A N 1
ATOM 1458 C CA . GLY A 1 185 ? -15.011 -12.751 -11.610 1.00 95.94 185 GLY A CA 1
ATOM 1459 C C . GLY A 1 185 ? -13.762 -13.010 -10.768 1.00 95.94 185 GLY A C 1
ATOM 1460 O O . GLY A 1 185 ? -13.115 -14.048 -10.919 1.00 95.94 185 GLY A O 1
ATOM 1461 N N . LEU A 1 186 ? -13.351 -12.021 -9.970 1.00 96.44 186 LEU A N 1
ATOM 1462 C CA . LEU A 1 186 ? -12.184 -12.143 -9.098 1.00 96.44 186 LEU A CA 1
ATOM 1463 C C . LEU A 1 186 ? -12.547 -12.937 -7.838 1.00 96.44 186 LEU A C 1
ATOM 1465 O O . LEU A 1 186 ? -13.701 -12.956 -7.412 1.00 96.44 186 LEU A O 1
ATOM 1469 N N . ASP A 1 187 ? -11.554 -13.568 -7.214 1.00 95.06 187 ASP A N 1
ATOM 1470 C CA . ASP A 1 187 ? -11.760 -14.281 -5.955 1.00 95.06 187 ASP A CA 1
ATOM 1471 C C . ASP A 1 187 ? -12.135 -13.300 -4.835 1.00 95.06 187 ASP A C 1
ATOM 1473 O O . ASP A 1 187 ? -11.303 -12.538 -4.341 1.00 95.06 187 ASP A O 1
ATOM 1477 N N . ARG A 1 188 ? -13.407 -13.325 -4.428 1.00 92.56 188 ARG A N 1
ATOM 1478 C CA . ARG A 1 188 ? -13.951 -12.437 -3.395 1.00 92.56 188 ARG A CA 1
ATOM 1479 C C . ARG A 1 188 ? -13.280 -12.645 -2.037 1.00 92.56 188 ARG A C 1
ATOM 1481 O O . ARG A 1 188 ? -13.206 -11.696 -1.261 1.00 92.56 188 ARG A O 1
ATOM 1488 N N . THR A 1 189 ? -12.767 -13.844 -1.750 1.00 92.19 189 THR A N 1
ATOM 1489 C CA . THR A 1 189 ? -12.129 -14.145 -0.459 1.00 92.19 189 THR A CA 1
ATOM 1490 C C . THR A 1 189 ? -10.844 -13.340 -0.260 1.00 92.19 189 THR A C 1
ATOM 1492 O O . THR A 1 189 ? -10.613 -12.825 0.833 1.00 92.19 189 THR A O 1
ATOM 1495 N N . ARG A 1 190 ? -10.084 -13.096 -1.338 1.00 93.44 190 ARG A N 1
ATOM 1496 C CA . ARG A 1 190 ? -8.900 -12.216 -1.356 1.00 93.44 190 ARG A CA 1
ATOM 1497 C C . ARG A 1 190 ? -9.219 -10.783 -0.922 1.00 93.44 190 ARG A C 1
ATOM 1499 O O . ARG A 1 190 ? -8.364 -10.111 -0.356 1.00 93.44 190 ARG A O 1
ATOM 1506 N N . TYR A 1 191 ? -10.439 -10.320 -1.186 1.00 93.25 191 TYR A N 1
ATOM 1507 C CA . TYR A 1 191 ? -10.871 -8.943 -0.939 1.00 93.25 191 TYR A CA 1
ATOM 1508 C C . TYR A 1 191 ? -11.818 -8.809 0.256 1.00 93.25 191 TYR A C 1
ATOM 1510 O O . TYR A 1 191 ? -12.302 -7.711 0.521 1.00 93.25 191 TYR A O 1
ATOM 1518 N N . ALA A 1 192 ? -12.084 -9.891 0.994 1.00 86.75 192 ALA A N 1
ATOM 1519 C CA . ALA A 1 192 ? -13.116 -9.924 2.029 1.00 86.75 192 ALA A CA 1
ATOM 1520 C C . ALA A 1 192 ? -12.921 -8.850 3.112 1.00 86.75 192 ALA A C 1
ATOM 1522 O O . ALA A 1 192 ? -13.882 -8.182 3.479 1.00 86.75 192 ALA A O 1
ATOM 1523 N N . ALA A 1 193 ? -11.685 -8.631 3.573 1.00 83.25 193 ALA A N 1
ATOM 1524 C CA . ALA A 1 193 ? -11.382 -7.611 4.579 1.00 83.25 193 ALA A CA 1
ATOM 1525 C C . ALA A 1 193 ? -11.630 -6.182 4.066 1.00 83.25 193 ALA A C 1
ATOM 1527 O O . ALA A 1 193 ? -12.190 -5.356 4.778 1.00 83.25 193 ALA A O 1
ATOM 1528 N N . ALA A 1 194 ? -11.262 -5.900 2.814 1.00 85.62 194 ALA A N 1
ATOM 1529 C CA . ALA A 1 194 ? -11.464 -4.590 2.200 1.00 85.62 194 ALA A CA 1
ATOM 1530 C C . ALA A 1 194 ? -12.940 -4.321 1.860 1.00 85.62 194 ALA A C 1
ATOM 1532 O O . ALA A 1 194 ? -13.399 -3.184 1.950 1.00 85.62 194 ALA A O 1
ATOM 1533 N N . LEU A 1 195 ? -13.676 -5.368 1.472 1.00 85.38 195 LEU A N 1
ATOM 1534 C CA . LEU A 1 195 ? -15.108 -5.326 1.164 1.00 85.38 195 LEU A CA 1
ATOM 1535 C C . LEU A 1 195 ? -15.995 -5.340 2.412 1.00 85.38 195 LEU A C 1
ATOM 1537 O O . LEU A 1 195 ? -17.178 -5.013 2.310 1.00 85.38 195 LEU A O 1
ATOM 1541 N N . ALA A 1 196 ? -15.458 -5.723 3.571 1.00 76.25 196 ALA A N 1
ATOM 1542 C CA . ALA A 1 196 ? -16.188 -5.640 4.821 1.00 76.25 196 ALA A CA 1
ATOM 1543 C C . ALA A 1 196 ? -16.576 -4.179 5.084 1.00 76.25 196 ALA A C 1
ATOM 1545 O O . ALA A 1 196 ? -15.769 -3.256 4.919 1.00 76.25 196 ALA A O 1
ATOM 1546 N N . ALA A 1 197 ? -17.829 -3.968 5.491 1.00 60.16 197 ALA A N 1
ATOM 1547 C CA . ALA A 1 197 ? -18.242 -2.674 6.007 1.00 60.16 197 ALA A CA 1
ATOM 1548 C C . ALA A 1 197 ? -17.292 -2.297 7.157 1.00 60.16 197 ALA A C 1
ATOM 1550 O O . ALA A 1 197 ? -16.954 -3.173 7.963 1.00 60.16 197 ALA A O 1
ATOM 1551 N N . PRO A 1 198 ? -16.842 -1.032 7.250 1.00 59.53 198 PRO A N 1
ATOM 1552 C CA . PRO A 1 198 ? -16.085 -0.611 8.416 1.00 59.53 198 PRO A CA 1
ATOM 1553 C C . PRO A 1 198 ? -16.946 -0.927 9.640 1.00 59.53 198 PRO A C 1
ATOM 1555 O O . PRO A 1 198 ? -18.161 -0.701 9.601 1.00 59.53 198 PRO A O 1
ATOM 1558 N N . ALA A 1 199 ? -16.343 -1.494 10.693 1.00 56.09 199 ALA A N 1
ATOM 1559 C CA . ALA A 1 199 ? -17.039 -1.667 11.964 1.00 56.09 199 ALA A CA 1
ATOM 1560 C C . ALA A 1 199 ? -17.730 -0.334 12.271 1.00 56.09 199 ALA A C 1
ATOM 1562 O O . ALA A 1 199 ? -17.084 0.711 12.183 1.00 56.09 199 ALA A O 1
ATOM 1563 N N . ALA A 1 200 ? -19.050 -0.348 12.473 1.00 55.81 200 ALA A N 1
ATOM 1564 C CA . ALA A 1 200 ? -19.798 0.889 12.627 1.00 55.81 200 ALA A CA 1
ATOM 1565 C C . ALA A 1 200 ? -19.130 1.708 13.736 1.00 55.81 200 ALA A C 1
ATOM 1567 O O . ALA A 1 200 ? -18.960 1.204 14.847 1.00 55.81 200 ALA A O 1
ATOM 1568 N N . ALA A 1 201 ? -18.718 2.941 13.422 1.00 56.72 201 ALA A N 1
ATOM 1569 C CA . ALA A 1 201 ? -18.254 3.866 14.445 1.00 56.72 201 ALA A CA 1
ATOM 1570 C C . ALA A 1 201 ? -19.304 3.910 15.564 1.00 56.72 201 ALA A C 1
ATOM 1572 O O . ALA A 1 201 ? -20.501 3.837 15.240 1.00 56.72 201 ALA A O 1
ATOM 1573 N N . PRO A 1 202 ? -18.895 3.992 16.846 1.00 57.69 202 PRO A N 1
ATOM 1574 C CA . PRO A 1 202 ? -19.839 4.067 17.949 1.00 57.69 202 PRO A CA 1
ATOM 1575 C C . PRO A 1 202 ? -20.895 5.119 17.613 1.00 57.69 202 PRO A C 1
ATOM 1577 O O . PRO A 1 202 ? -20.582 6.292 17.399 1.00 57.69 202 PRO A O 1
ATOM 1580 N N . ARG A 1 203 ? -22.149 4.672 17.456 1.00 59.88 203 ARG A N 1
ATOM 1581 C CA . ARG A 1 203 ? -23.268 5.577 17.179 1.00 59.88 203 ARG A CA 1
ATOM 1582 C C . ARG A 1 203 ? -23.275 6.627 18.278 1.00 59.88 203 ARG A C 1
ATOM 1584 O O . ARG A 1 203 ? -23.059 6.276 19.433 1.00 59.88 203 ARG A O 1
ATOM 1591 N N . ALA A 1 204 ? -23.537 7.884 17.922 1.00 61.75 204 ALA A N 1
ATOM 1592 C CA . ALA A 1 204 ? -23.714 8.945 18.905 1.00 61.75 204 ALA A CA 1
ATOM 1593 C C . ALA A 1 204 ? -24.771 8.495 19.924 1.00 61.75 204 ALA A C 1
ATOM 1595 O O . ALA A 1 204 ? -25.962 8.428 19.615 1.00 61.75 204 ALA A O 1
ATOM 1596 N N . VAL A 1 205 ? -24.311 8.096 21.109 1.00 69.00 205 VAL A N 1
ATOM 1597 C CA . VAL A 1 205 ? -25.183 7.607 22.169 1.00 69.00 205 VAL A CA 1
ATOM 1598 C C . VAL A 1 205 ? -25.884 8.827 22.748 1.00 69.00 205 VAL A C 1
ATOM 1600 O O . VAL A 1 205 ? -25.253 9.859 22.995 1.00 69.00 205 VAL A O 1
ATOM 1603 N N . ALA A 1 206 ? -27.201 8.734 22.933 1.00 80.50 206 ALA A N 1
ATOM 1604 C CA . ALA A 1 206 ? -27.939 9.773 23.636 1.00 80.50 206 ALA A CA 1
ATOM 1605 C C . ALA A 1 206 ? -27.297 9.999 25.011 1.00 80.50 206 ALA A C 1
ATOM 1607 O O . ALA A 1 206 ? -26.933 9.039 25.694 1.00 80.50 206 ALA A O 1
ATOM 1608 N N . ARG A 1 207 ? -27.146 11.266 25.413 1.00 85.62 207 ARG A N 1
ATOM 1609 C CA . ARG A 1 207 ? -26.564 11.585 26.719 1.00 85.62 207 ARG A CA 1
ATOM 1610 C C . ARG A 1 207 ? -27.387 10.916 27.817 1.00 85.62 207 ARG A C 1
ATOM 1612 O O . ARG A 1 207 ? -28.599 11.111 27.883 1.00 85.62 207 ARG A O 1
ATOM 1619 N N . LYS A 1 208 ? -26.719 10.147 28.672 1.00 90.25 208 LYS A N 1
ATOM 1620 C CA . LYS A 1 208 ? -27.325 9.531 29.852 1.00 90.25 208 LYS A CA 1
ATOM 1621 C C . LYS A 1 208 ? -27.291 10.504 31.028 1.00 90.25 208 LYS A C 1
ATOM 1623 O O . LYS A 1 208 ? -26.422 11.372 31.097 1.00 90.25 208 LYS A O 1
ATOM 1628 N N . ALA A 1 209 ? -28.239 10.343 31.951 1.00 92.19 209 ALA A N 1
ATOM 1629 C CA . ALA A 1 209 ? -28.250 11.084 33.212 1.00 92.19 209 ALA A CA 1
ATOM 1630 C C . ALA A 1 209 ? -27.098 10.657 34.137 1.00 92.19 209 ALA A C 1
ATOM 1632 O O . ALA A 1 209 ? -26.601 11.473 34.904 1.00 92.19 209 ALA A O 1
ATOM 1633 N N . SER A 1 210 ? -26.663 9.398 34.030 1.00 94.94 210 SER A N 1
ATOM 1634 C CA . SER A 1 210 ? -25.528 8.825 34.750 1.00 94.94 210 SER A CA 1
ATOM 1635 C C . SER A 1 210 ? -24.748 7.863 33.858 1.00 94.94 210 SER A C 1
ATOM 1637 O O . SER A 1 210 ? -25.352 7.202 33.011 1.00 94.94 210 SER A O 1
ATOM 1639 N N . TYR A 1 211 ? -23.440 7.753 34.088 1.00 96.12 211 TYR A N 1
ATOM 1640 C CA . TYR A 1 211 ? -22.568 6.804 33.394 1.00 96.12 211 TYR A CA 1
ATOM 1641 C C . TYR A 1 211 ? -21.898 5.839 34.373 1.00 96.12 211 TYR A C 1
ATOM 1643 O O . TYR A 1 211 ? -21.321 6.270 35.374 1.00 96.12 211 TYR A O 1
ATOM 1651 N N . ASN A 1 212 ? -21.938 4.549 34.052 1.00 97.31 212 ASN A N 1
ATOM 1652 C CA . ASN A 1 212 ? -21.276 3.487 34.801 1.00 97.31 212 ASN A CA 1
ATOM 1653 C C . ASN A 1 212 ? -19.928 3.156 34.155 1.00 97.31 212 ASN A C 1
ATOM 1655 O O . ASN A 1 212 ? -19.867 2.802 32.977 1.00 97.31 212 ASN A O 1
ATOM 1659 N N . VAL A 1 213 ? -18.848 3.261 34.925 1.00 97.94 213 VAL A N 1
ATOM 1660 C CA . VAL A 1 213 ? -17.480 3.062 34.440 1.00 97.94 213 VAL A CA 1
ATOM 1661 C C . VAL A 1 213 ? -16.844 1.887 35.170 1.00 97.94 213 VAL A C 1
ATOM 1663 O O . VAL A 1 213 ? -16.629 1.946 36.382 1.00 97.94 213 VAL A O 1
ATOM 1666 N N . GLY A 1 214 ? -16.513 0.833 34.427 1.00 98.00 214 GLY A N 1
ATOM 1667 C CA . GLY A 1 214 ? -15.739 -0.296 34.932 1.00 98.00 214 GLY A CA 1
ATOM 1668 C C . GLY A 1 214 ? -14.247 0.026 34.911 1.00 98.00 214 GLY A C 1
ATOM 1669 O O . GLY A 1 214 ? -13.689 0.312 33.855 1.00 98.00 214 GLY A O 1
ATOM 1670 N N . VAL A 1 215 ? -13.591 -0.026 36.065 1.00 97.88 215 VAL A N 1
ATOM 1671 C CA . VAL A 1 215 ? -12.154 0.214 36.223 1.00 97.88 215 VAL A CA 1
ATOM 1672 C C . VAL A 1 215 ? -11.465 -1.117 36.498 1.00 97.88 215 VAL A C 1
ATOM 1674 O O . VAL A 1 215 ? -11.606 -1.688 37.576 1.00 97.88 215 VAL A O 1
ATOM 1677 N N . LEU A 1 216 ? -10.758 -1.619 35.490 1.00 96.31 216 LEU A N 1
ATOM 1678 C CA . LEU A 1 216 ? -10.139 -2.938 35.445 1.00 96.31 216 LEU A CA 1
ATOM 1679 C C . LEU A 1 216 ? -8.643 -2.778 35.690 1.00 96.31 216 LEU A C 1
ATOM 1681 O O . LEU A 1 216 ? -7.890 -2.481 34.760 1.00 96.31 216 LEU A O 1
ATOM 1685 N N . LEU A 1 217 ? -8.218 -2.939 36.939 1.00 93.88 217 LEU A N 1
ATOM 1686 C CA . LEU A 1 217 ? -6.826 -2.756 37.334 1.00 93.88 217 LEU A CA 1
ATOM 1687 C C . LEU A 1 217 ? -6.334 -3.942 38.177 1.00 93.88 217 LEU A C 1
ATOM 1689 O O . LEU A 1 217 ? -7.133 -4.566 38.876 1.00 93.88 217 LEU A O 1
ATOM 1693 N N . PRO A 1 218 ? -5.027 -4.249 38.143 1.00 91.25 218 PRO A N 1
ATOM 1694 C CA . PRO A 1 218 ? -4.415 -5.291 38.957 1.00 91.25 218 PRO A CA 1
ATOM 1695 C C . PRO A 1 218 ? -4.233 -4.769 40.386 1.00 91.25 218 PRO A C 1
ATOM 1697 O O . PRO A 1 218 ? -3.142 -4.380 40.791 1.00 91.25 218 PRO A O 1
ATOM 1700 N N . PHE A 1 219 ? -5.329 -4.685 41.140 1.00 88.56 219 PHE A N 1
ATOM 1701 C CA . PHE A 1 219 ? -5.272 -4.258 42.538 1.00 88.56 219 PHE A CA 1
ATOM 1702 C C . PHE A 1 219 ? -4.543 -5.289 43.408 1.00 88.56 219 PHE A C 1
ATOM 1704 O O . PHE A 1 219 ? -3.973 -4.910 44.429 1.00 88.56 219 PHE A O 1
ATOM 1711 N N . GLU A 1 220 ? -4.558 -6.563 42.996 1.00 83.44 220 GLU A N 1
ATOM 1712 C CA . GLU A 1 220 ? -3.877 -7.683 43.656 1.00 83.44 220 GLU A CA 1
ATOM 1713 C C . GLU A 1 220 ? -4.210 -7.767 45.154 1.00 83.44 220 GLU A C 1
ATOM 1715 O O . GLU A 1 220 ? -3.357 -8.025 46.003 1.00 83.44 220 GLU A O 1
ATOM 1720 N N . LEU A 1 221 ? -5.491 -7.579 45.495 1.00 80.56 221 LEU A N 1
ATOM 1721 C CA . LEU A 1 221 ? -5.956 -7.451 46.885 1.00 80.56 221 LEU A CA 1
ATOM 1722 C C . LEU A 1 221 ? -5.715 -8.715 47.728 1.00 80.56 221 LEU A C 1
ATOM 1724 O O . LEU A 1 221 ? -5.798 -8.669 48.956 1.00 80.56 221 LEU A O 1
ATOM 1728 N N . GLN A 1 222 ? -5.448 -9.845 47.070 1.00 77.31 222 GLN A N 1
ATOM 1729 C CA . GLN A 1 222 ? -5.209 -11.142 47.698 1.00 77.31 222 GLN A CA 1
ATOM 1730 C C . GLN A 1 222 ? -3.727 -11.413 48.010 1.00 77.31 222 GLN A C 1
ATOM 1732 O O . GLN A 1 222 ? -3.453 -12.342 48.768 1.00 77.31 222 GLN A O 1
ATOM 1737 N N . ASP A 1 223 ? -2.778 -10.632 47.475 1.00 72.81 223 ASP A N 1
ATOM 1738 C CA . ASP A 1 223 ? -1.349 -10.796 47.778 1.00 72.81 223 ASP A CA 1
ATOM 1739 C C . ASP A 1 223 ? -0.952 -9.950 49.003 1.00 72.81 223 ASP A C 1
ATOM 1741 O O . ASP A 1 223 ? -0.838 -8.734 48.882 1.00 72.81 223 ASP A O 1
ATOM 1745 N N . PRO A 1 224 ? -0.658 -10.538 50.179 1.00 70.81 224 PRO A N 1
ATOM 1746 C CA . PRO A 1 224 ? -0.263 -9.785 51.373 1.00 70.81 224 PRO A CA 1
ATOM 1747 C C . PRO A 1 224 ? 1.066 -9.017 51.222 1.00 70.81 224 PRO A C 1
ATOM 1749 O O . PRO A 1 224 ? 1.420 -8.225 52.101 1.00 70.81 224 PRO A O 1
ATOM 1752 N N . SER A 1 225 ? 1.813 -9.214 50.128 1.00 68.75 225 SER A N 1
ATOM 1753 C CA . SER A 1 225 ? 3.081 -8.531 49.872 1.00 68.75 225 SER A CA 1
ATOM 1754 C C . SER A 1 225 ? 2.957 -7.012 49.683 1.00 68.75 225 SER A C 1
ATOM 1756 O O . SER A 1 225 ? 3.972 -6.324 49.839 1.00 68.75 225 SER A O 1
ATOM 1758 N N . TRP A 1 226 ? 1.743 -6.467 49.493 1.00 64.44 226 TRP A N 1
ATOM 1759 C CA . TRP A 1 226 ? 1.465 -5.017 49.465 1.00 64.44 226 TRP A CA 1
ATOM 1760 C C . TRP A 1 226 ? 1.987 -4.265 50.703 1.00 64.44 226 TRP A C 1
ATOM 1762 O O . TRP A 1 226 ? 2.253 -3.066 50.643 1.00 64.44 226 TRP A O 1
ATOM 1772 N N . GLN A 1 227 ? 2.188 -4.961 51.828 1.00 62.25 227 GLN A N 1
ATOM 1773 C CA . GLN A 1 227 ? 2.767 -4.395 53.055 1.00 62.25 227 GLN A CA 1
ATOM 1774 C C . GLN A 1 227 ? 4.282 -4.159 52.971 1.00 62.25 227 GLN A C 1
ATOM 1776 O O . GLN A 1 227 ? 4.832 -3.378 53.744 1.00 62.25 227 GLN A O 1
ATOM 1781 N N . THR A 1 228 ? 4.970 -4.845 52.055 1.00 59.00 228 THR A N 1
ATOM 1782 C CA . THR A 1 228 ? 6.442 -4.874 51.970 1.00 59.00 228 THR A CA 1
ATOM 1783 C C . THR A 1 228 ? 6.984 -4.420 50.617 1.00 59.00 228 THR A C 1
ATOM 1785 O O . THR A 1 228 ? 8.121 -3.954 50.552 1.00 59.00 228 THR A O 1
ATOM 1788 N N . ARG A 1 229 ? 6.188 -4.492 49.541 1.00 61.00 229 ARG A N 1
ATOM 1789 C CA . ARG A 1 229 ? 6.549 -4.011 48.201 1.00 61.00 229 ARG A CA 1
ATOM 1790 C C . ARG A 1 229 ? 5.536 -2.986 47.700 1.00 61.00 229 ARG A C 1
ATOM 1792 O O . ARG A 1 229 ? 4.336 -3.212 47.750 1.00 61.00 229 ARG A O 1
ATOM 1799 N N . ARG A 1 230 ? 6.045 -1.880 47.147 1.00 66.25 230 ARG A N 1
ATOM 1800 C CA . ARG A 1 230 ? 5.253 -0.815 46.500 1.00 66.25 230 ARG A CA 1
ATOM 1801 C C . ARG A 1 230 ? 5.131 -0.975 44.980 1.00 66.25 230 ARG A C 1
ATOM 1803 O O . ARG A 1 230 ? 4.812 -0.004 44.306 1.00 66.25 230 ARG A O 1
ATOM 1810 N N . ALA A 1 231 ? 5.401 -2.163 44.435 1.00 67.44 231 ALA A N 1
ATOM 1811 C CA . ALA A 1 231 ? 5.416 -2.389 42.984 1.00 67.44 231 ALA A CA 1
ATOM 1812 C C . ALA A 1 231 ? 4.099 -1.956 42.301 1.00 67.44 231 ALA A C 1
ATOM 1814 O O . ALA A 1 231 ? 4.134 -1.412 41.207 1.00 67.44 231 ALA A O 1
ATOM 1815 N N . ASN A 1 232 ? 2.966 -2.068 43.005 1.00 76.75 232 ASN A N 1
ATOM 1816 C CA . ASN A 1 232 ? 1.638 -1.726 42.483 1.00 76.75 232 ASN A CA 1
ATOM 1817 C C . ASN A 1 232 ? 1.108 -0.360 42.959 1.00 76.75 232 ASN A C 1
ATOM 1819 O O . ASN A 1 232 ? -0.082 -0.080 42.826 1.00 76.75 232 ASN A O 1
ATOM 1823 N N . GLN A 1 233 ? 1.959 0.515 43.513 1.00 85.00 233 GLN A N 1
ATOM 1824 C CA . GLN A 1 233 ? 1.525 1.838 43.994 1.00 85.00 233 GLN A CA 1
ATOM 1825 C C . GLN A 1 233 ? 0.872 2.668 42.875 1.00 85.00 233 GLN A C 1
ATOM 1827 O O . GLN A 1 233 ? -0.123 3.354 43.115 1.00 85.00 233 GLN A O 1
ATOM 1832 N N . PHE A 1 234 ? 1.375 2.549 41.641 1.00 87.81 234 PHE A N 1
ATOM 1833 C CA . PHE A 1 234 ? 0.819 3.247 40.480 1.00 87.81 234 PHE A CA 1
ATOM 1834 C C . PHE A 1 234 ? -0.661 2.898 40.239 1.00 87.81 234 PHE A C 1
ATOM 1836 O O . PHE A 1 234 ? -1.438 3.763 39.840 1.00 87.81 234 PHE A O 1
ATOM 1843 N N . VAL A 1 235 ? -1.082 1.661 40.538 1.00 90.06 235 VAL A N 1
ATOM 1844 C CA . VAL A 1 235 ? -2.476 1.209 40.411 1.00 90.06 235 VAL A CA 1
ATOM 1845 C C . VAL A 1 235 ? -3.369 1.951 41.396 1.00 90.06 235 VAL A C 1
ATOM 1847 O O . VAL A 1 235 ? -4.416 2.487 41.021 1.00 90.06 235 VAL A O 1
ATOM 1850 N N . THR A 1 236 ? -2.949 2.008 42.661 1.00 89.06 236 THR A N 1
ATOM 1851 C CA . THR A 1 236 ? -3.702 2.707 43.705 1.00 89.06 236 THR A CA 1
ATOM 1852 C C . THR A 1 236 ? -3.736 4.212 43.470 1.00 89.06 236 THR A C 1
ATOM 1854 O O . THR A 1 236 ? -4.784 4.827 43.668 1.00 89.06 236 THR A O 1
ATOM 1857 N N . ASP A 1 237 ? -2.640 4.795 42.980 1.00 92.38 237 ASP A N 1
ATOM 1858 C CA . ASP A 1 237 ? -2.551 6.223 42.670 1.00 92.38 237 ASP A CA 1
ATOM 1859 C C . ASP A 1 237 ? -3.440 6.587 41.475 1.00 92.38 237 ASP A C 1
ATOM 1861 O O . ASP A 1 237 ? -4.198 7.559 41.536 1.00 92.38 237 ASP A O 1
ATOM 1865 N N . LEU A 1 238 ? -3.424 5.768 40.417 1.00 93.56 238 LEU A N 1
ATOM 1866 C CA . LEU A 1 238 ? -4.306 5.928 39.263 1.00 93.56 238 LEU A CA 1
ATOM 1867 C C . LEU A 1 238 ? -5.777 5.859 39.685 1.00 93.56 238 LEU A C 1
ATOM 1869 O O . LEU A 1 238 ? -6.572 6.723 39.310 1.00 93.56 238 LEU A O 1
ATOM 1873 N N . TYR A 1 239 ? -6.148 4.869 40.502 1.00 95.38 239 TYR A N 1
ATOM 1874 C CA . TYR A 1 239 ? -7.520 4.742 40.990 1.00 95.38 239 TYR A CA 1
ATOM 1875 C C . TYR A 1 239 ? -7.931 5.909 41.899 1.00 95.38 239 TYR A C 1
ATOM 1877 O O . TYR A 1 239 ? -9.046 6.422 41.778 1.00 95.38 239 TYR A O 1
ATOM 1885 N N . ALA A 1 240 ? -7.038 6.385 42.770 1.00 96.06 240 ALA A N 1
ATOM 1886 C CA . ALA A 1 240 ? -7.280 7.578 43.577 1.00 96.06 240 ALA A CA 1
ATOM 1887 C C . ALA A 1 240 ? -7.513 8.816 42.692 1.00 96.06 240 ALA A C 1
ATOM 1889 O O . ALA A 1 240 ? -8.464 9.565 42.923 1.00 96.06 240 ALA A O 1
ATOM 1890 N N . GLY A 1 241 ? -6.718 8.986 41.632 1.00 96.81 241 GLY A N 1
ATOM 1891 C CA . GLY A 1 241 ? -6.917 10.027 40.622 1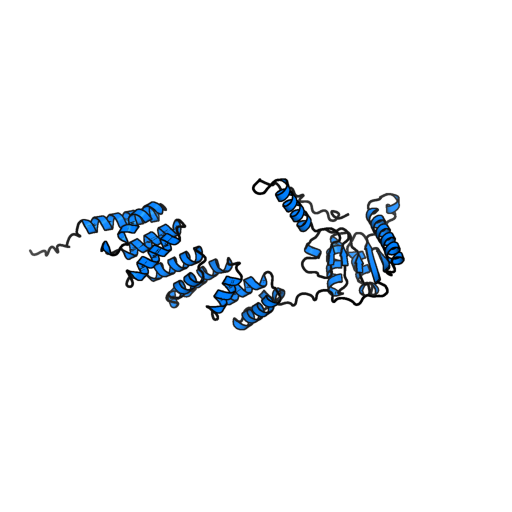.00 96.81 241 GLY A CA 1
ATOM 1892 C C . GLY A 1 241 ? -8.280 9.934 39.927 1.00 96.81 241 GLY A C 1
ATOM 1893 O O . GLY A 1 241 ? -8.983 10.940 39.814 1.00 96.81 241 GLY A O 1
ATOM 1894 N N . LEU A 1 242 ? -8.705 8.727 39.536 1.00 96.94 242 LEU A N 1
ATOM 1895 C CA . LEU A 1 242 ? -10.036 8.490 38.961 1.00 96.94 242 LEU A CA 1
ATOM 1896 C C . LEU A 1 242 ? -11.158 8.884 39.933 1.00 96.94 242 LEU A C 1
ATOM 1898 O O . LEU A 1 242 ? -12.128 9.517 39.518 1.00 96.94 242 LEU A O 1
ATOM 1902 N N . ARG A 1 243 ? -11.021 8.586 41.231 1.00 98.00 243 ARG A N 1
ATOM 1903 C CA . ARG A 1 243 ? -12.001 9.002 42.250 1.00 98.00 243 ARG A CA 1
ATOM 1904 C C . ARG A 1 243 ? -12.058 10.518 42.434 1.00 98.00 243 ARG A C 1
ATOM 1906 O O . ARG A 1 243 ? -13.145 11.076 42.530 1.00 98.00 243 ARG A O 1
ATOM 1913 N N . LEU A 1 244 ? -10.917 11.207 42.420 1.00 98.25 244 LEU A N 1
ATOM 1914 C CA . LEU A 1 244 ? -10.890 12.675 42.462 1.00 98.25 244 LEU A CA 1
ATOM 1915 C C . LEU A 1 244 ? -11.574 13.298 41.232 1.00 98.25 244 LEU A C 1
ATOM 1917 O O . LEU A 1 244 ? -12.254 14.327 41.342 1.00 98.25 244 LEU A O 1
ATOM 1921 N N . ALA A 1 245 ? -11.416 12.673 40.063 1.00 97.12 245 ALA A N 1
ATOM 1922 C CA . ALA A 1 245 ? -12.105 13.073 38.841 1.00 97.12 245 ALA A CA 1
ATOM 1923 C C . ALA A 1 245 ? -13.617 12.810 38.925 1.00 97.12 245 ALA A C 1
ATOM 1925 O O . ALA A 1 245 ? -14.395 13.690 38.557 1.00 97.12 245 ALA A O 1
ATOM 1926 N N . GLN A 1 246 ? -14.038 11.661 39.466 1.00 97.69 246 GLN A N 1
ATOM 1927 C CA . GLN A 1 246 ? -15.445 11.345 39.734 1.00 97.69 246 GLN A CA 1
ATOM 1928 C C . GLN A 1 246 ? -16.099 12.424 40.611 1.00 97.69 246 GLN A C 1
ATOM 1930 O O . GLN A 1 246 ? -17.115 12.995 40.216 1.00 97.69 246 GLN A O 1
ATOM 1935 N N . ASP A 1 247 ? -15.480 12.774 41.742 1.00 97.50 247 ASP A N 1
ATOM 1936 C CA . ASP A 1 247 ? -15.968 13.829 42.639 1.00 97.50 247 ASP A CA 1
ATOM 1937 C C . ASP A 1 247 ? -16.079 15.186 41.926 1.00 97.50 247 ASP A C 1
ATOM 1939 O O . ASP A 1 247 ? -17.022 15.953 42.138 1.00 97.50 247 ASP A O 1
ATOM 1943 N N . SER A 1 248 ? -15.101 15.503 41.074 1.00 98.00 248 SER A N 1
ATOM 1944 C CA . SER A 1 248 ? -15.077 16.759 40.320 1.00 98.00 248 SER A CA 1
ATOM 1945 C C . SER A 1 248 ? -16.180 16.818 39.263 1.00 98.00 248 SER A C 1
ATOM 1947 O O . SER A 1 248 ? -16.843 17.847 39.132 1.00 98.00 248 SER A O 1
ATOM 1949 N N . LEU A 1 249 ? -16.430 15.711 38.560 1.00 96.81 249 LEU A N 1
ATOM 1950 C CA . LEU A 1 249 ? -17.531 15.576 37.606 1.00 96.81 249 LEU A CA 1
ATOM 1951 C C . LEU A 1 249 ? -18.890 15.670 38.303 1.00 96.81 249 LEU A C 1
ATOM 1953 O O . LEU A 1 249 ? -19.762 16.404 37.837 1.00 96.81 249 LEU A O 1
ATOM 1957 N N . GLN A 1 250 ? -19.039 15.025 39.461 1.00 94.94 250 GLN A N 1
ATOM 1958 C CA . GLN A 1 250 ? -20.262 15.086 40.254 1.00 94.94 250 GLN A CA 1
ATOM 1959 C C . GLN A 1 250 ? -20.561 16.516 40.724 1.00 94.94 250 GLN A C 1
ATOM 1961 O O . GLN A 1 250 ? -21.693 16.981 40.588 1.00 94.94 250 GLN A O 1
ATOM 1966 N N . ARG A 1 251 ? -19.547 17.255 41.200 1.00 96.75 251 ARG A N 1
ATOM 1967 C CA . ARG A 1 251 ? -19.678 18.682 41.553 1.00 96.75 251 ARG A CA 1
ATOM 1968 C C . ARG A 1 251 ? -20.062 19.564 40.360 1.00 96.75 251 ARG A C 1
ATOM 1970 O O . ARG A 1 251 ? -20.728 20.576 40.550 1.00 96.75 251 ARG A O 1
ATOM 1977 N N . ALA A 1 252 ? -19.676 19.175 39.147 1.00 96.69 252 ALA A N 1
ATOM 1978 C CA . ALA A 1 252 ? -20.044 19.851 37.905 1.00 96.69 252 ALA A CA 1
ATOM 1979 C C . ALA A 1 252 ? -21.405 19.402 37.326 1.00 96.69 252 ALA A C 1
ATOM 1981 O O . ALA A 1 252 ? -21.784 19.853 36.246 1.00 96.69 252 ALA A O 1
ATOM 1982 N N . GLY A 1 253 ? -22.148 18.532 38.022 1.00 94.81 253 GLY A N 1
ATOM 1983 C CA . GLY A 1 253 ? -23.467 18.054 37.594 1.00 94.81 253 GLY A CA 1
ATOM 1984 C C . GLY A 1 253 ? -23.441 16.863 36.630 1.00 94.81 253 GLY A C 1
ATOM 1985 O O . GLY A 1 253 ? -24.480 16.511 36.075 1.00 94.81 253 GLY A O 1
ATOM 1986 N N . TYR A 1 254 ? -22.285 16.223 36.433 1.00 94.56 254 TYR A N 1
ATOM 1987 C CA . TYR A 1 254 ? -22.149 15.000 35.642 1.00 94.56 254 TYR A CA 1
ATOM 1988 C C . TYR A 1 254 ? -22.088 13.785 36.571 1.00 94.56 254 TYR A C 1
ATOM 1990 O O . TYR A 1 254 ? -21.096 13.577 37.269 1.00 94.56 254 TYR A O 1
ATOM 1998 N N . ALA A 1 255 ? -23.140 12.963 36.587 1.00 95.00 255 ALA A N 1
ATOM 1999 C CA . ALA A 1 255 ? -23.157 11.764 37.417 1.00 95.00 255 ALA A CA 1
ATOM 2000 C C . ALA A 1 255 ? -22.324 10.643 36.774 1.00 95.00 255 ALA A C 1
ATOM 2002 O O . ALA A 1 255 ? -22.652 10.134 35.700 1.00 95.00 255 ALA A O 1
ATOM 2003 N N . VAL A 1 256 ? -21.250 10.248 37.454 1.00 96.75 256 VAL A N 1
ATOM 2004 C CA . VAL A 1 256 ? -20.377 9.136 37.066 1.00 96.75 256 VAL A CA 1
ATOM 2005 C C . VAL A 1 256 ? -20.230 8.203 38.257 1.00 96.75 256 VAL A C 1
ATOM 2007 O O . VAL A 1 256 ? -19.957 8.656 39.369 1.00 96.75 256 VAL A O 1
ATOM 2010 N N . GLN A 1 257 ? -20.396 6.904 38.022 1.00 97.62 257 GLN A N 1
ATOM 2011 C CA . GLN A 1 257 ? -20.191 5.866 39.021 1.00 97.62 257 GLN A CA 1
ATOM 2012 C C . GLN A 1 257 ? -19.031 4.968 38.600 1.00 97.62 257 GLN A C 1
ATOM 2014 O O . GLN A 1 257 ? -19.073 4.350 37.538 1.00 97.62 257 GLN A O 1
ATOM 2019 N N . LEU A 1 258 ? -18.005 4.890 39.447 1.00 98.06 258 LEU A N 1
ATOM 2020 C CA . LEU A 1 258 ? -16.888 3.970 39.257 1.00 98.06 258 LEU A CA 1
ATOM 2021 C C . LEU A 1 258 ? -17.191 2.615 39.910 1.00 98.06 258 LEU A C 1
ATOM 2023 O O . LEU A 1 258 ? -17.683 2.563 41.042 1.00 98.06 258 LEU A O 1
ATOM 2027 N N . PHE A 1 259 ? -16.853 1.537 39.204 1.00 97.88 259 PHE A N 1
ATOM 2028 C CA . PHE A 1 259 ? -16.888 0.153 39.675 1.00 97.88 259 PHE A CA 1
ATOM 2029 C C . PHE A 1 259 ? -15.493 -0.452 39.508 1.00 97.88 259 PHE A C 1
ATOM 2031 O O . PHE A 1 259 ? -15.004 -0.563 38.388 1.00 97.88 259 PHE A O 1
ATOM 2038 N N . ALA A 1 260 ? -14.834 -0.807 40.609 1.00 95.81 260 ALA A N 1
ATOM 2039 C CA . ALA A 1 260 ? -13.488 -1.372 40.576 1.00 95.81 260 ALA A CA 1
ATOM 2040 C C . ALA A 1 260 ? -13.530 -2.899 40.439 1.00 95.81 260 ALA A C 1
ATOM 2042 O O . ALA A 1 260 ? -14.222 -3.570 41.204 1.00 95.81 260 ALA A O 1
ATOM 2043 N N . TYR A 1 261 ? -12.745 -3.430 39.505 1.00 95.38 261 TYR A N 1
ATOM 2044 C CA . TYR A 1 261 ? -12.559 -4.859 39.278 1.00 95.38 261 TYR A CA 1
ATOM 2045 C C . TYR A 1 261 ? -11.071 -5.196 39.362 1.00 95.38 261 TYR A C 1
ATOM 2047 O O . TYR A 1 261 ? -10.265 -4.630 38.621 1.00 95.38 261 TYR A O 1
ATOM 2055 N N . ASP A 1 262 ? -10.720 -6.122 40.255 1.00 92.50 262 ASP A N 1
ATOM 2056 C CA . ASP A 1 262 ? -9.357 -6.640 40.373 1.00 92.50 262 ASP A CA 1
ATOM 2057 C C . ASP A 1 262 ? -9.085 -7.658 39.268 1.00 92.50 262 ASP A C 1
ATOM 2059 O O . ASP A 1 262 ? -9.675 -8.738 39.237 1.00 92.50 262 ASP A O 1
ATOM 2063 N N . THR A 1 263 ? -8.216 -7.290 38.329 1.00 90.38 263 THR A N 1
ATOM 2064 C CA . THR A 1 263 ? -7.869 -8.145 37.190 1.00 90.38 263 THR A CA 1
ATOM 2065 C C . THR A 1 263 ? -6.674 -9.046 37.446 1.00 90.38 263 THR A C 1
ATOM 2067 O O . THR A 1 263 ? -6.396 -9.879 36.589 1.00 90.38 263 THR A O 1
ATOM 2070 N N . GLY A 1 264 ? -5.962 -8.875 38.567 1.00 85.44 264 GLY A N 1
ATOM 2071 C CA . GLY A 1 264 ? -4.684 -9.541 38.825 1.00 85.44 264 GLY A CA 1
ATOM 2072 C C . GLY A 1 264 ? -3.598 -9.241 37.778 1.00 85.44 264 GLY A C 1
ATOM 2073 O O . GLY A 1 264 ? -3.818 -8.509 36.810 1.00 85.44 264 GLY A O 1
ATOM 2074 N N . ALA A 1 265 ? -2.412 -9.822 37.972 1.00 78.75 265 ALA A N 1
ATOM 2075 C CA . ALA A 1 265 ? -1.260 -9.627 37.086 1.00 78.75 265 ALA A CA 1
ATOM 2076 C C . ALA A 1 265 ? -1.301 -10.468 35.794 1.00 78.75 265 ALA A C 1
ATOM 2078 O O . ALA A 1 265 ? -0.513 -10.237 34.876 1.00 78.75 265 ALA A O 1
ATOM 2079 N N . ASP A 1 266 ? -2.214 -11.439 35.698 1.00 79.88 266 ASP A N 1
ATOM 2080 C CA . ASP A 1 266 ? -2.311 -12.362 34.568 1.00 79.88 266 ASP A CA 1
ATOM 2081 C C . ASP A 1 266 ? -3.645 -12.267 33.807 1.00 79.88 266 ASP A C 1
ATOM 2083 O O . ASP A 1 266 ? -4.597 -11.581 34.181 1.00 79.88 266 ASP A O 1
ATOM 2087 N N . THR A 1 267 ? -3.720 -12.973 32.677 1.00 85.56 267 THR A N 1
ATOM 2088 C CA . THR A 1 267 ? -4.921 -12.962 31.825 1.00 85.56 267 THR A CA 1
ATOM 2089 C C . THR A 1 267 ? -6.058 -13.848 32.340 1.00 85.56 267 THR A C 1
ATOM 2091 O O . THR A 1 267 ? -7.159 -13.783 31.788 1.00 85.56 267 THR A O 1
ATOM 2094 N N . LEU A 1 268 ? -5.831 -14.693 33.350 1.00 90.25 268 LEU A N 1
ATOM 2095 C CA . LEU A 1 268 ? -6.842 -15.615 33.867 1.00 90.25 268 LEU A CA 1
ATOM 2096 C C . LEU A 1 268 ? -7.874 -14.861 34.705 1.00 90.25 268 LEU A C 1
ATOM 2098 O O . LEU A 1 26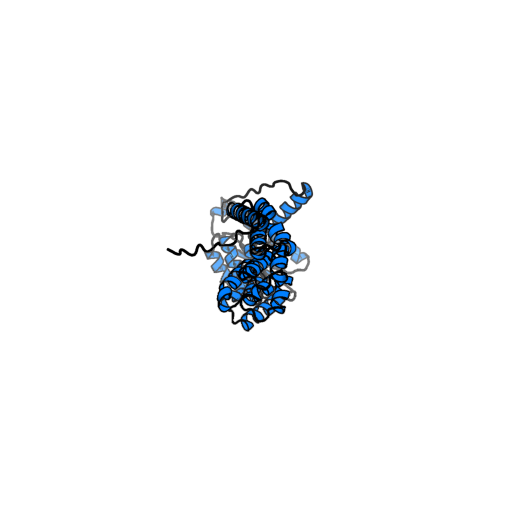8 ? -9.072 -14.985 34.444 1.00 90.25 268 LEU A O 1
ATOM 2102 N N . ALA A 1 269 ? -7.417 -14.043 35.653 1.00 90.12 269 ALA A N 1
ATOM 2103 C CA . ALA A 1 269 ? -8.306 -13.223 36.472 1.00 90.12 269 ALA A CA 1
ATOM 2104 C C . ALA A 1 269 ? -9.082 -12.207 35.611 1.00 90.12 269 ALA A C 1
ATOM 2106 O O . ALA A 1 269 ? -10.303 -12.096 35.744 1.00 90.12 269 ALA A O 1
ATOM 2107 N N . LEU A 1 270 ? -8.428 -11.585 34.620 1.00 93.50 270 LEU A N 1
ATOM 2108 C CA . LEU A 1 270 ? -9.108 -10.736 33.637 1.00 93.50 270 LEU A CA 1
ATOM 2109 C C . LEU A 1 270 ? -10.233 -11.475 32.892 1.00 93.50 270 LEU A C 1
ATOM 2111 O O . LEU A 1 270 ? -11.324 -10.931 32.761 1.00 93.50 270 LEU A O 1
ATOM 2115 N N . LYS A 1 271 ? -10.017 -12.711 32.420 1.00 93.81 271 LYS A N 1
ATOM 2116 C CA . LYS A 1 271 ? -11.085 -13.495 31.764 1.00 93.81 271 LYS A CA 1
ATOM 2117 C C . LYS A 1 271 ? -12.277 -13.736 32.688 1.00 93.81 271 LYS A C 1
ATOM 2119 O O . LYS A 1 271 ? -13.408 -13.703 32.214 1.00 93.81 271 LYS A O 1
ATOM 2124 N N . GLY A 1 272 ? -12.026 -13.960 33.979 1.00 94.31 272 GLY A N 1
ATOM 2125 C CA . GLY A 1 272 ? -13.077 -14.074 34.989 1.00 94.31 272 GLY A CA 1
ATOM 2126 C C . GLY A 1 272 ? -13.904 -12.793 35.103 1.00 94.31 272 GLY A C 1
ATOM 2127 O O . GLY A 1 272 ? -15.127 -12.854 35.047 1.00 94.31 272 GLY A O 1
ATOM 2128 N N . VAL A 1 273 ? -13.241 -11.634 35.167 1.00 94.94 273 VAL A N 1
ATOM 2129 C CA . VAL A 1 273 ? -13.905 -10.318 35.183 1.00 94.94 273 VAL A CA 1
ATOM 2130 C C . VAL A 1 273 ? -14.706 -10.074 33.900 1.00 94.94 273 VAL A C 1
ATOM 2132 O O . VAL A 1 273 ? -15.850 -9.638 33.971 1.00 94.94 273 VAL A O 1
ATOM 2135 N N . LEU A 1 274 ? -14.149 -10.389 32.726 1.00 95.12 274 LEU A N 1
ATOM 2136 C CA . LEU A 1 274 ? -14.830 -10.213 31.434 1.00 95.12 274 LEU A CA 1
ATOM 2137 C C . LEU A 1 274 ? -16.053 -11.124 31.251 1.00 95.12 274 LEU A C 1
ATOM 2139 O O . LEU A 1 274 ? -16.900 -10.839 30.411 1.00 95.12 274 LEU A O 1
ATOM 2143 N N . ALA A 1 275 ? -16.152 -12.214 32.012 1.00 95.31 275 ALA A N 1
ATOM 2144 C CA . ALA A 1 275 ? -17.310 -13.104 32.004 1.00 95.31 275 ALA A CA 1
ATOM 2145 C C . ALA A 1 275 ? -18.469 -12.611 32.892 1.00 95.31 275 ALA A C 1
ATOM 2147 O O . ALA A 1 275 ? -19.549 -13.205 32.856 1.00 95.31 275 ALA A O 1
ATOM 2148 N N . LEU A 1 276 ? -18.274 -11.548 33.682 1.00 95.69 276 LEU A N 1
ATOM 2149 C CA . LEU A 1 276 ? -19.318 -10.984 34.534 1.00 95.69 276 LEU A CA 1
ATOM 2150 C C . LEU A 1 276 ? -20.413 -10.310 33.684 1.00 95.69 276 LEU A C 1
ATOM 2152 O O . LEU A 1 276 ? -20.108 -9.380 32.929 1.00 95.69 276 LEU A O 1
ATOM 2156 N N . PRO A 1 277 ? -21.693 -10.723 33.801 1.00 92.56 277 PRO A N 1
ATOM 2157 C CA . PRO A 1 277 ? -22.776 -10.181 32.978 1.00 92.56 277 PRO A CA 1
ATOM 2158 C C . PRO A 1 277 ? -22.952 -8.664 33.105 1.00 92.56 277 PRO A C 1
ATOM 2160 O O . PRO A 1 277 ? -23.279 -7.992 32.127 1.00 92.56 277 PRO A O 1
ATOM 2163 N N . GLU A 1 278 ? -22.723 -8.106 34.295 1.00 94.38 278 GLU A N 1
ATOM 2164 C CA . GLU A 1 278 ? -22.846 -6.673 34.555 1.00 94.38 278 GLU A CA 1
ATOM 2165 C C . GLU A 1 278 ? -21.822 -5.831 33.788 1.00 94.38 278 GLU A C 1
ATOM 2167 O O . GLU A 1 278 ? -22.093 -4.667 33.487 1.00 94.38 278 GLU A O 1
ATOM 2172 N N . LEU A 1 279 ? -20.674 -6.408 33.415 1.00 95.44 279 LEU A N 1
ATOM 2173 C CA . LEU A 1 279 ? -19.624 -5.677 32.716 1.00 95.44 279 LEU A CA 1
ATOM 2174 C C . LEU A 1 279 ? -20.067 -5.265 31.307 1.00 95.44 279 LEU A C 1
ATOM 2176 O O . LEU A 1 279 ? -19.705 -4.191 30.830 1.00 95.44 279 LEU A O 1
ATOM 2180 N N . ALA A 1 280 ? -20.897 -6.084 30.656 1.00 91.88 280 ALA A N 1
ATOM 2181 C CA . ALA A 1 280 ? -21.478 -5.775 29.351 1.00 91.88 280 ALA A CA 1
ATOM 2182 C C . ALA A 1 280 ? -22.451 -4.577 29.392 1.00 91.88 280 ALA A C 1
ATOM 2184 O O . ALA A 1 280 ? -22.767 -4.002 28.353 1.00 91.88 280 ALA A O 1
ATOM 2185 N N . GLY A 1 281 ? -22.931 -4.201 30.584 1.00 91.88 281 GLY A N 1
ATOM 2186 C CA . GLY A 1 281 ? -23.809 -3.051 30.803 1.00 91.88 281 GLY A CA 1
ATOM 2187 C C . GLY A 1 281 ? -23.080 -1.738 31.100 1.00 91.88 281 GLY A C 1
ATOM 2188 O O . GLY A 1 281 ? -23.744 -0.719 31.300 1.00 91.88 281 GLY A O 1
ATOM 2189 N N . MET A 1 282 ? -21.745 -1.748 31.165 1.00 96.00 282 MET A N 1
ATOM 2190 C CA . MET A 1 282 ? -20.946 -0.553 31.444 1.00 96.00 282 MET A CA 1
ATOM 2191 C C . MET A 1 282 ? -20.937 0.407 30.250 1.00 96.00 282 MET A C 1
ATOM 2193 O O . MET A 1 282 ? -20.986 -0.002 29.093 1.00 96.00 282 MET A O 1
ATOM 2197 N N . ASP A 1 283 ? -20.834 1.701 30.539 1.00 94.62 283 ASP A N 1
ATOM 2198 C CA . ASP A 1 283 ? -20.740 2.755 29.525 1.00 94.62 283 ASP A CA 1
ATOM 2199 C C . ASP A 1 283 ? -19.308 2.973 29.036 1.00 94.62 283 ASP A C 1
ATOM 2201 O O . ASP A 1 283 ? -19.083 3.366 27.890 1.00 94.62 283 ASP A O 1
ATOM 2205 N N . LEU A 1 284 ? -18.345 2.736 29.925 1.00 95.44 284 LEU A N 1
ATOM 2206 C CA . LEU A 1 284 ? -16.922 2.888 29.670 1.00 95.44 284 LEU A CA 1
ATOM 2207 C C . LEU A 1 284 ? -16.142 1.843 30.463 1.00 95.44 284 LEU A C 1
ATOM 2209 O O . LEU A 1 284 ? -16.448 1.579 31.626 1.00 95.44 284 LEU A O 1
ATOM 2213 N N . LEU A 1 285 ? -15.092 1.306 29.850 1.00 97.50 285 LEU A N 1
ATOM 2214 C CA . LEU A 1 285 ? -14.097 0.476 30.521 1.00 97.50 285 LEU A CA 1
ATOM 2215 C C . LEU A 1 285 ? -12.754 1.209 30.554 1.00 97.50 285 LEU A C 1
ATOM 2217 O O . LEU A 1 285 ? -12.283 1.693 29.529 1.00 97.50 285 LEU A O 1
ATOM 2221 N N . VAL A 1 286 ? -12.119 1.276 31.719 1.00 97.50 286 VAL A N 1
ATOM 2222 C CA . VAL A 1 286 ? -10.770 1.827 31.892 1.00 97.50 286 VAL A CA 1
ATOM 2223 C C . VAL A 1 286 ? -9.837 0.695 32.301 1.00 97.50 286 VAL A C 1
ATOM 2225 O O . VAL A 1 286 ? -10.091 0.036 33.305 1.00 97.50 286 VAL A O 1
ATOM 2228 N N . GLY A 1 287 ? -8.769 0.473 31.535 1.00 93.00 287 GLY A N 1
ATOM 2229 C CA . GLY A 1 287 ? -7.786 -0.589 31.781 1.00 93.00 287 GLY A CA 1
ATOM 2230 C C . GLY A 1 287 ? -7.568 -1.505 30.570 1.00 93.00 287 GLY A C 1
ATOM 2231 O O . GLY A 1 287 ? -7.905 -1.118 29.450 1.00 93.00 287 GLY A O 1
ATOM 2232 N N . PRO A 1 288 ? -7.001 -2.711 30.786 1.00 90.75 288 PRO A N 1
ATOM 2233 C CA . PRO A 1 288 ? -6.058 -2.986 31.869 1.00 90.75 288 PRO A CA 1
ATOM 2234 C C . PRO A 1 288 ? -4.723 -2.265 31.613 1.00 90.75 288 PRO A C 1
ATOM 2236 O O . PRO A 1 288 ? -4.486 -1.730 30.529 1.00 90.75 288 PRO A O 1
ATOM 2239 N N . VAL A 1 289 ? -3.843 -2.263 32.612 1.00 86.62 289 VAL A N 1
ATOM 2240 C CA . VAL A 1 289 ? -2.524 -1.599 32.543 1.00 86.62 289 VAL A CA 1
ATOM 2241 C C . VAL A 1 289 ? -1.429 -2.469 31.922 1.00 86.62 289 VAL A C 1
ATOM 2243 O O . VAL A 1 289 ? -0.475 -1.936 31.370 1.00 86.62 289 VAL A O 1
ATOM 2246 N N . TYR A 1 290 ? -1.582 -3.796 31.944 1.00 85.50 290 TYR A N 1
ATOM 2247 C CA . TYR A 1 290 ? -0.603 -4.727 31.378 1.00 85.50 290 TYR A CA 1
ATOM 2248 C C . TYR A 1 290 ? -0.931 -5.125 29.933 1.00 85.50 290 TYR A C 1
ATOM 2250 O O . TYR A 1 290 ? -2.093 -5.347 29.565 1.00 85.50 290 TYR A O 1
ATOM 2258 N N . LYS A 1 291 ? 0.115 -5.292 29.112 1.00 83.38 291 LYS A N 1
ATOM 2259 C CA . LYS A 1 291 ? 0.011 -5.609 27.674 1.00 83.38 291 LYS A CA 1
ATOM 2260 C C . LYS A 1 291 ? -0.760 -6.891 27.389 1.00 83.38 291 LYS A C 1
ATOM 2262 O O . LYS A 1 291 ? -1.577 -6.944 26.466 1.00 83.38 291 LYS A O 1
ATOM 2267 N N . SER A 1 292 ? -0.490 -7.922 28.189 1.00 81.12 292 SER A N 1
ATOM 2268 C CA . SER A 1 292 ? -1.055 -9.265 28.046 1.00 81.12 292 SER A CA 1
ATOM 2269 C C . SER A 1 292 ? -2.589 -9.247 28.105 1.00 81.12 292 SER A C 1
ATOM 2271 O O . SER A 1 292 ? -3.249 -9.947 27.335 1.00 81.12 292 SER A O 1
ATOM 2273 N N . GLY A 1 293 ? -3.163 -8.385 28.952 1.00 86.94 293 GLY A N 1
ATOM 2274 C CA . GLY A 1 293 ? -4.605 -8.189 29.083 1.00 86.94 293 GLY A CA 1
ATOM 2275 C C . GLY A 1 293 ? -5.208 -7.196 28.083 1.00 86.94 293 GLY A C 1
ATOM 2276 O O . GLY A 1 293 ? -6.373 -7.338 27.706 1.00 86.94 293 GLY A O 1
ATOM 2277 N N . ALA A 1 294 ? -4.436 -6.213 27.609 1.00 89.12 294 ALA A N 1
ATOM 2278 C CA . ALA A 1 294 ? -4.947 -5.124 26.773 1.00 89.12 294 ALA A CA 1
ATOM 2279 C C . ALA A 1 294 ? -5.588 -5.616 25.464 1.00 89.12 294 ALA A C 1
ATOM 2281 O O . ALA A 1 294 ? -6.686 -5.192 25.107 1.00 89.12 294 ALA A O 1
ATOM 2282 N N . ARG A 1 295 ? -4.965 -6.590 24.785 1.00 88.12 295 ARG A N 1
ATOM 2283 C CA . ARG A 1 295 ? -5.515 -7.184 23.548 1.00 88.12 295 ARG A CA 1
ATOM 2284 C C . ARG A 1 295 ? -6.819 -7.948 23.781 1.00 88.12 295 ARG A C 1
ATOM 2286 O O . ARG A 1 295 ? -7.677 -7.987 22.895 1.00 88.12 295 ARG A O 1
ATOM 2293 N N . LEU A 1 296 ? -6.962 -8.575 24.948 1.00 91.00 296 LEU A N 1
ATOM 2294 C CA . LEU A 1 296 ? -8.178 -9.294 25.314 1.00 91.00 296 LEU A CA 1
ATOM 2295 C C . LEU A 1 296 ? -9.327 -8.308 25.545 1.00 91.00 296 LEU A C 1
ATOM 2297 O O . LEU A 1 296 ? -10.395 -8.478 24.958 1.00 91.00 296 LEU A O 1
ATOM 2301 N N . LEU A 1 297 ? -9.081 -7.243 26.316 1.00 92.38 297 LEU A N 1
ATOM 2302 C CA . LEU A 1 297 ? -10.089 -6.213 26.551 1.00 92.38 297 LEU A CA 1
ATOM 2303 C C . LEU A 1 297 ? -10.443 -5.450 25.268 1.00 92.38 297 LEU A C 1
ATOM 2305 O O . LEU A 1 297 ? -11.616 -5.186 25.035 1.00 92.38 297 LEU A O 1
ATOM 2309 N N . ALA A 1 298 ? -9.474 -5.153 24.397 1.00 90.19 298 ALA A N 1
ATOM 2310 C CA . ALA A 1 298 ? -9.745 -4.520 23.107 1.00 90.19 298 ALA A CA 1
ATOM 2311 C C . ALA A 1 298 ? -10.738 -5.349 22.270 1.00 90.19 298 ALA A C 1
ATOM 2313 O O . ALA A 1 298 ? -11.697 -4.811 21.714 1.00 90.19 298 ALA A O 1
ATOM 2314 N N . ARG A 1 299 ? -10.564 -6.677 22.226 1.00 89.44 299 ARG A N 1
ATOM 2315 C CA . ARG A 1 299 ? -11.501 -7.577 21.538 1.00 89.44 299 ARG A CA 1
ATOM 2316 C C . ARG A 1 299 ? -12.891 -7.551 22.173 1.00 89.44 299 ARG A C 1
ATOM 2318 O O . ARG A 1 299 ? -13.865 -7.415 21.437 1.00 89.44 299 ARG A O 1
ATOM 2325 N N . TYR A 1 300 ? -12.959 -7.639 23.500 1.00 92.19 300 TYR A N 1
ATOM 2326 C CA . TYR A 1 300 ? -14.211 -7.580 24.256 1.00 92.19 300 TYR A CA 1
ATOM 2327 C C . TYR A 1 300 ? -14.963 -6.262 24.009 1.00 92.19 300 TYR A C 1
ATOM 2329 O O . TYR A 1 300 ? -16.136 -6.271 23.649 1.00 92.19 300 TYR A O 1
ATOM 2337 N N . ALA A 1 301 ? -14.268 -5.125 24.098 1.00 91.25 301 ALA A N 1
ATOM 2338 C CA . ALA A 1 301 ? -14.813 -3.794 23.832 1.00 91.25 301 ALA A CA 1
ATOM 2339 C C . ALA A 1 301 ? -15.437 -3.692 22.431 1.00 91.25 301 ALA A C 1
ATOM 2341 O O . ALA A 1 301 ? -16.524 -3.142 22.269 1.00 91.25 301 ALA A O 1
ATOM 2342 N N . ARG A 1 302 ? -14.786 -4.283 21.420 1.00 88.06 302 ARG A N 1
ATOM 2343 C CA . ARG A 1 302 ? -15.302 -4.325 20.046 1.00 88.06 302 ARG A CA 1
ATOM 2344 C C . ARG A 1 302 ? -16.548 -5.200 19.909 1.00 88.06 302 ARG A C 1
ATOM 2346 O O . ARG A 1 302 ? -17.476 -4.812 19.209 1.00 88.06 302 ARG A O 1
ATOM 2353 N N . GLU A 1 303 ? -16.548 -6.375 20.532 1.00 87.94 303 GLU A N 1
ATOM 2354 C CA . GLU A 1 303 ? -17.658 -7.336 20.478 1.00 87.94 303 GLU A CA 1
ATOM 2355 C C . GLU A 1 303 ? -18.919 -6.791 21.156 1.00 87.94 303 GLU A C 1
ATOM 2357 O O . GLU A 1 303 ? -20.008 -6.870 20.592 1.00 87.94 303 GLU A O 1
ATOM 2362 N N . HIS A 1 304 ? -18.753 -6.165 22.320 1.00 89.81 304 HIS A N 1
ATOM 2363 C CA . HIS A 1 304 ? -19.851 -5.598 23.101 1.00 89.81 304 HIS A CA 1
ATOM 2364 C C . HIS A 1 304 ? -20.155 -4.134 22.766 1.00 89.81 304 HIS A C 1
ATOM 2366 O O . HIS A 1 304 ? -21.097 -3.565 23.313 1.00 89.81 304 HIS A O 1
ATOM 2372 N N . GLN A 1 305 ? -19.386 -3.525 21.859 1.00 89.38 305 GLN A N 1
ATOM 2373 C CA . GLN A 1 305 ? -19.523 -2.123 21.458 1.00 89.38 305 GLN A CA 1
ATOM 2374 C C . GLN A 1 305 ? -19.430 -1.139 22.642 1.00 89.38 305 GLN A C 1
ATOM 2376 O O . GLN A 1 305 ? -20.151 -0.139 22.690 1.00 89.38 305 GLN A O 1
ATOM 2381 N N . ILE A 1 306 ? -18.523 -1.410 23.584 1.00 92.00 306 ILE A N 1
ATOM 2382 C CA . ILE A 1 306 ? -18.289 -0.592 24.781 1.00 92.00 306 ILE A CA 1
ATOM 2383 C C . ILE A 1 306 ? -17.011 0.210 24.586 1.00 92.00 306 ILE A C 1
ATOM 2385 O O . ILE A 1 306 ? -15.972 -0.353 24.249 1.00 92.00 306 ILE A O 1
ATOM 2389 N N . VAL A 1 307 ? -17.069 1.522 24.818 1.00 93.06 307 VAL A N 1
ATOM 2390 C CA . VAL A 1 307 ? -15.874 2.368 24.749 1.00 93.06 307 VAL A CA 1
ATOM 2391 C C . VAL A 1 307 ? -14.896 1.941 25.838 1.00 93.06 307 VAL A C 1
ATOM 2393 O O . VAL A 1 307 ? -15.255 1.780 27.002 1.00 93.06 307 VAL A O 1
ATOM 2396 N N . CYS A 1 308 ? -13.642 1.772 25.456 1.00 94.38 308 CYS A N 1
ATOM 2397 C CA . CYS A 1 308 ? -12.570 1.374 26.337 1.00 94.38 308 CYS A CA 1
ATOM 2398 C C . CYS A 1 308 ? -11.400 2.346 26.206 1.00 94.38 308 CYS A C 1
ATOM 2400 O O . CYS A 1 308 ? -10.998 2.693 25.097 1.00 94.38 308 CYS A O 1
ATOM 2402 N N . VAL A 1 309 ? -10.852 2.774 27.340 1.00 96.00 309 VAL A N 1
ATOM 2403 C CA . VAL A 1 309 ? -9.656 3.610 27.416 1.00 96.00 309 VAL A CA 1
ATOM 2404 C C . VAL A 1 309 ? -8.560 2.814 28.108 1.00 96.00 309 VAL A C 1
ATOM 2406 O O . VAL A 1 309 ? -8.677 2.479 29.289 1.00 96.00 309 VAL A O 1
ATOM 2409 N N . ASN A 1 310 ? -7.477 2.535 27.387 1.00 95.00 310 ASN A N 1
ATOM 2410 C CA . ASN A 1 310 ? -6.264 2.018 27.991 1.00 95.00 310 ASN A CA 1
ATOM 2411 C C . ASN A 1 310 ? -5.480 3.183 28.627 1.00 95.00 310 ASN A C 1
ATOM 2413 O O . ASN A 1 310 ? -5.107 4.122 27.915 1.00 95.00 310 ASN A O 1
ATOM 2417 N N . PRO A 1 311 ? -5.241 3.157 29.949 1.00 93.12 311 PRO A N 1
ATOM 2418 C CA . PRO A 1 311 ? -4.684 4.301 30.660 1.00 93.12 311 PRO A CA 1
ATOM 2419 C C . PRO A 1 311 ? -3.179 4.494 30.443 1.00 93.12 311 PRO A C 1
ATOM 2421 O O . PRO A 1 311 ? -2.717 5.623 30.563 1.00 93.12 311 PRO A O 1
ATOM 2424 N N . LEU A 1 312 ? -2.417 3.437 30.133 1.00 89.19 312 LEU A N 1
ATOM 2425 C CA . LEU A 1 312 ? -0.945 3.491 30.122 1.00 89.19 312 LEU A CA 1
ATOM 2426 C C . LEU A 1 312 ? -0.312 3.017 28.805 1.00 89.19 312 LEU A C 1
ATOM 2428 O O . LEU A 1 312 ? 0.830 3.359 28.508 1.00 89.19 312 LEU A O 1
ATOM 2432 N N . SER A 1 313 ? -1.040 2.257 27.983 1.00 89.25 313 SER A N 1
ATOM 2433 C CA . SER A 1 313 ? -0.484 1.710 26.748 1.00 89.25 313 SER A CA 1
ATOM 2434 C C . SER A 1 313 ? -0.222 2.778 25.686 1.00 89.25 313 SER A C 1
ATOM 2436 O O . SER A 1 313 ? -1.044 3.659 25.440 1.00 89.25 313 SER A O 1
ATOM 2438 N N . GLN A 1 314 ? 0.912 2.632 25.001 1.00 89.44 314 GLN A N 1
ATOM 2439 C CA . GLN A 1 314 ? 1.284 3.386 23.800 1.00 89.44 314 GLN A CA 1
ATOM 2440 C C . GLN A 1 314 ? 1.237 2.507 22.534 1.00 89.44 314 GLN A C 1
ATOM 2442 O O . GLN A 1 314 ? 1.700 2.923 21.466 1.00 89.44 314 GLN A O 1
ATOM 2447 N N . ASP A 1 315 ? 0.706 1.282 22.648 1.00 87.69 315 ASP A N 1
ATOM 2448 C CA . ASP A 1 315 ? 0.626 0.309 21.558 1.00 87.69 315 ASP A CA 1
ATOM 2449 C C . ASP A 1 315 ? -0.474 0.711 20.562 1.00 87.69 315 ASP A C 1
ATOM 2451 O O . ASP A 1 315 ? -1.668 0.503 20.790 1.00 87.69 315 ASP A O 1
ATOM 2455 N N . GLY A 1 316 ? -0.057 1.302 19.439 1.00 86.81 316 GLY A N 1
ATOM 2456 C CA . GLY A 1 316 ? -0.957 1.745 18.375 1.00 86.81 316 GLY A CA 1
ATOM 2457 C C . GLY A 1 316 ? -1.765 0.610 17.736 1.00 86.81 316 GLY A C 1
ATOM 2458 O O . GLY A 1 316 ? -2.852 0.867 17.215 1.00 86.81 316 GLY A O 1
ATOM 2459 N N . ASP A 1 317 ? -1.302 -0.640 17.832 1.00 85.88 317 ASP A N 1
ATOM 2460 C CA . ASP A 1 317 ? -2.010 -1.794 17.270 1.00 85.88 317 ASP A CA 1
ATOM 2461 C C . ASP A 1 317 ? -3.359 -2.025 17.967 1.00 85.88 317 ASP A C 1
ATOM 2463 O O . ASP A 1 317 ? -4.293 -2.553 17.363 1.00 85.88 317 ASP A O 1
ATOM 2467 N N . LEU A 1 318 ? -3.495 -1.602 19.231 1.00 86.00 318 LEU A N 1
ATOM 2468 C CA . LEU A 1 318 ? -4.738 -1.746 19.995 1.00 86.00 318 LEU A CA 1
ATOM 2469 C C . LEU A 1 318 ? -5.892 -0.906 19.430 1.00 86.00 318 LEU A C 1
ATOM 2471 O O . LEU A 1 318 ? -7.055 -1.243 19.661 1.00 86.00 318 LEU A O 1
ATOM 2475 N N . VAL A 1 319 ? -5.579 0.170 18.701 1.00 87.69 319 VAL A N 1
ATOM 2476 C CA . VAL A 1 319 ? -6.560 1.142 18.188 1.00 87.69 319 VAL A CA 1
ATOM 2477 C C . VAL A 1 319 ? -6.637 1.191 16.662 1.00 87.69 319 VAL A C 1
ATOM 2479 O O . VAL A 1 319 ? -7.587 1.761 16.131 1.00 87.69 319 VAL A O 1
ATOM 2482 N N . ALA A 1 320 ? -5.690 0.571 15.948 1.00 81.94 320 ALA A N 1
ATOM 2483 C CA . ALA A 1 320 ? -5.621 0.597 14.484 1.00 81.94 320 ALA A CA 1
ATOM 2484 C C . ALA A 1 320 ? -6.921 0.116 13.808 1.00 81.94 320 ALA A C 1
ATOM 2486 O O . ALA A 1 320 ? -7.427 0.784 12.910 1.00 81.94 320 ALA A O 1
ATOM 2487 N N . ASP A 1 321 ? -7.496 -0.985 14.306 1.00 80.81 321 ASP A N 1
ATOM 2488 C CA . ASP A 1 321 ? -8.702 -1.627 13.755 1.00 80.81 321 ASP A CA 1
ATOM 2489 C C . ASP A 1 321 ? -9.829 -1.771 14.795 1.00 80.81 321 ASP A C 1
ATOM 2491 O O . ASP A 1 321 ? -10.644 -2.705 14.756 1.00 80.81 321 ASP A O 1
ATOM 2495 N N . ASN A 1 322 ? -9.869 -0.869 15.779 1.00 84.94 322 ASN A N 1
ATOM 2496 C CA . ASN A 1 322 ? -10.844 -0.936 16.860 1.00 84.94 322 ASN A CA 1
ATOM 2497 C C . ASN A 1 322 ? -11.363 0.441 17.280 1.00 84.94 322 ASN A C 1
ATOM 2499 O O . ASN A 1 322 ? -10.784 1.111 18.127 1.00 84.94 322 ASN A O 1
ATOM 2503 N N . LEU A 1 323 ? -12.526 0.819 16.747 1.00 87.50 323 LEU A N 1
ATOM 2504 C CA . LEU A 1 323 ? -13.177 2.105 17.035 1.00 87.50 323 LEU A CA 1
ATOM 2505 C C . LEU A 1 323 ? -13.735 2.226 18.462 1.00 87.50 323 LEU A C 1
ATOM 2507 O O . LEU A 1 323 ? -14.221 3.289 18.837 1.00 87.50 323 LEU A O 1
ATOM 2511 N N . TYR A 1 324 ? -13.700 1.143 19.238 1.00 91.06 324 TYR A N 1
ATOM 2512 C CA . TYR A 1 324 ? -14.137 1.110 20.630 1.00 91.06 324 TYR A CA 1
ATOM 2513 C C . TYR A 1 324 ? -12.971 1.175 21.614 1.00 91.06 324 TYR A C 1
ATOM 2515 O O . TYR A 1 324 ? -13.204 1.135 22.817 1.00 91.06 324 TYR A O 1
ATOM 2523 N N . HIS A 1 325 ? -11.727 1.268 21.143 1.00 92.38 325 HIS A N 1
ATOM 2524 C CA . HIS A 1 325 ? -10.553 1.293 22.004 1.00 92.38 325 HIS A CA 1
ATOM 2525 C C . HIS A 1 325 ? -9.755 2.572 21.779 1.00 92.38 325 HIS A C 1
ATOM 2527 O O . HIS A 1 325 ? -9.499 2.975 20.647 1.00 92.38 325 HIS A O 1
ATOM 2533 N N . TYR A 1 326 ? -9.368 3.209 22.874 1.00 94.00 326 TYR A N 1
ATOM 2534 C CA . TYR A 1 326 ? -8.652 4.473 22.896 1.00 94.00 326 TYR A CA 1
ATOM 2535 C C . TYR A 1 326 ? -7.431 4.342 23.794 1.00 94.00 326 TYR A C 1
ATOM 2537 O O . TYR A 1 326 ? -7.473 3.658 24.814 1.00 94.00 326 TYR A O 1
ATOM 2545 N N . LEU A 1 327 ? -6.354 5.033 23.433 1.00 93.88 327 LEU A N 1
ATOM 2546 C CA . LEU A 1 327 ? -5.190 5.189 24.297 1.00 93.88 327 LEU A CA 1
ATOM 2547 C C . LEU A 1 327 ? -5.284 6.548 24.985 1.00 93.88 327 LEU A C 1
ATOM 2549 O O . LEU A 1 327 ? -5.526 7.558 24.321 1.00 93.88 327 LEU A O 1
ATOM 2553 N N . TYR A 1 328 ? -5.094 6.578 26.302 1.00 93.56 328 TYR A N 1
ATOM 2554 C CA . TYR A 1 328 ? -4.907 7.838 27.020 1.00 93.56 328 TYR A CA 1
ATOM 2555 C C . TYR A 1 328 ? -3.558 8.475 26.657 1.00 93.56 328 TYR A C 1
ATOM 2557 O O . TYR A 1 328 ? -3.481 9.677 26.405 1.00 93.56 328 TYR A O 1
ATOM 2565 N N . ALA A 1 329 ? -2.502 7.659 26.581 1.00 90.69 329 ALA A N 1
ATOM 2566 C CA . ALA A 1 329 ? -1.179 8.095 26.159 1.00 90.69 329 ALA A CA 1
ATOM 2567 C C . ALA A 1 329 ? -1.055 8.110 24.621 1.00 90.69 329 ALA A C 1
ATOM 2569 O O . ALA A 1 329 ? -1.613 7.245 23.939 1.00 90.69 329 ALA A O 1
ATOM 2570 N N . PRO A 1 330 ? -0.307 9.061 24.032 1.00 91.06 330 PRO A N 1
ATOM 2571 C CA . PRO A 1 330 ? -0.036 9.043 22.600 1.00 91.06 330 PRO A CA 1
ATOM 2572 C C . PRO A 1 330 ? 0.779 7.801 22.222 1.00 91.06 330 PRO A C 1
ATOM 2574 O O . PRO A 1 330 ? 1.718 7.432 22.926 1.00 91.06 330 PRO A O 1
ATOM 2577 N N . SER A 1 331 ? 0.471 7.195 21.073 1.00 90.94 331 SER A N 1
ATOM 2578 C CA . SER A 1 331 ? 1.249 6.059 20.565 1.00 90.94 331 SER A CA 1
ATOM 2579 C C . SER A 1 331 ? 2.714 6.428 20.308 1.00 90.94 331 SER A C 1
ATOM 2581 O O . SER A 1 331 ? 3.018 7.588 20.006 1.00 90.94 331 SER A O 1
ATOM 2583 N N . ALA A 1 332 ? 3.609 5.437 20.318 1.00 86.62 332 ALA A N 1
ATOM 2584 C CA . ALA A 1 332 ? 5.017 5.643 19.963 1.00 86.62 332 ALA A CA 1
ATOM 2585 C C . ALA A 1 332 ? 5.181 6.289 18.569 1.00 86.62 332 ALA A C 1
ATOM 2587 O O . ALA A 1 332 ? 6.023 7.163 18.372 1.00 86.62 332 ALA A O 1
ATOM 2588 N N . ALA A 1 333 ? 4.317 5.935 17.610 1.00 87.50 333 ALA A N 1
ATOM 2589 C CA . ALA A 1 333 ? 4.309 6.538 16.276 1.00 87.50 333 ALA A CA 1
ATOM 2590 C C . ALA A 1 333 ? 3.903 8.024 16.298 1.00 87.50 333 ALA A C 1
ATOM 2592 O O . ALA A 1 333 ? 4.490 8.840 15.584 1.00 87.50 333 ALA A O 1
ATOM 2593 N N . THR A 1 334 ? 2.919 8.390 17.127 1.00 89.75 334 THR A N 1
ATOM 2594 C CA . THR A 1 334 ? 2.496 9.787 17.319 1.00 89.75 334 THR A CA 1
ATOM 2595 C C . THR A 1 334 ? 3.618 10.610 17.944 1.00 89.75 334 THR A C 1
ATOM 2597 O O . THR A 1 334 ? 3.929 11.694 17.451 1.00 89.75 334 THR A O 1
ATOM 2600 N N . GLN A 1 335 ? 4.260 10.080 18.988 1.00 92.12 335 GLN A N 1
ATOM 2601 C CA . GLN A 1 335 ? 5.399 10.726 19.640 1.00 92.12 335 GLN A CA 1
ATOM 2602 C C . GLN A 1 335 ? 6.576 10.894 18.670 1.00 92.12 335 GLN A C 1
ATOM 2604 O O . GLN A 1 335 ? 7.131 11.984 18.562 1.00 92.12 335 GLN A O 1
ATOM 2609 N N . GLY A 1 336 ? 6.902 9.852 17.898 1.00 90.81 336 GLY A N 1
ATOM 2610 C CA . GLY A 1 336 ? 7.967 9.889 16.896 1.00 90.81 336 GLY A CA 1
ATOM 2611 C C . GLY A 1 336 ? 7.721 10.923 15.797 1.00 90.81 336 GLY A C 1
ATOM 2612 O O . GLY A 1 336 ? 8.644 11.635 15.407 1.00 90.81 336 GLY A O 1
ATOM 2613 N N . ARG A 1 337 ? 6.472 11.072 15.334 1.00 92.75 337 ARG A N 1
ATOM 2614 C CA . ARG A 1 337 ? 6.112 12.117 14.366 1.00 92.75 337 ARG A CA 1
ATOM 2615 C C . ARG A 1 337 ? 6.299 13.515 14.952 1.00 92.75 337 ARG A C 1
ATOM 2617 O O . ARG A 1 337 ? 6.955 14.335 14.320 1.00 92.75 337 ARG A O 1
ATOM 2624 N N . ALA A 1 338 ? 5.797 13.760 16.162 1.00 95.12 338 ALA A N 1
ATOM 2625 C CA . ALA A 1 338 ? 5.958 15.049 16.831 1.00 95.12 338 ALA A CA 1
ATOM 2626 C C . ALA A 1 338 ? 7.441 15.384 17.087 1.00 95.12 338 ALA A C 1
ATOM 2628 O O . ALA A 1 338 ? 7.870 16.517 16.877 1.00 95.12 338 ALA A O 1
ATOM 2629 N N . ALA A 1 339 ? 8.249 14.393 17.475 1.00 92.81 339 ALA A N 1
ATOM 2630 C CA . ALA A 1 339 ? 9.690 14.556 17.651 1.00 92.81 339 ALA A CA 1
ATOM 2631 C C . ALA A 1 339 ? 10.405 14.877 16.327 1.00 92.81 339 ALA A C 1
ATOM 2633 O O . ALA A 1 339 ? 11.264 15.759 16.287 1.00 92.81 339 ALA A O 1
ATOM 2634 N N . ALA A 1 340 ? 10.032 14.208 15.232 1.00 91.12 340 ALA A N 1
ATOM 2635 C CA . ALA A 1 340 ? 10.579 14.479 13.904 1.00 91.12 340 ALA A CA 1
ATOM 2636 C C . ALA A 1 340 ? 10.187 15.876 13.390 1.00 91.12 340 ALA A C 1
ATOM 2638 O O . ALA A 1 340 ? 11.030 16.590 12.849 1.00 91.12 340 ALA A O 1
ATOM 2639 N N . GLU A 1 341 ? 8.934 16.291 13.596 1.00 93.94 341 GLU A N 1
ATOM 2640 C CA . GLU A 1 341 ? 8.441 17.634 13.265 1.00 93.94 341 GLU A CA 1
ATOM 2641 C C . GLU A 1 341 ? 9.178 18.717 14.058 1.00 93.94 341 GLU A C 1
ATOM 2643 O O . GLU A 1 341 ? 9.627 19.714 13.483 1.00 93.94 341 GLU A O 1
ATOM 2648 N N . PHE A 1 342 ? 9.374 18.501 15.361 1.00 94.81 342 PHE A N 1
ATOM 2649 C CA . PHE A 1 342 ? 10.194 19.376 16.189 1.00 94.81 342 PHE A CA 1
ATOM 2650 C C . PHE A 1 342 ? 11.628 19.457 15.660 1.00 94.81 342 PHE A C 1
ATOM 2652 O O . PHE A 1 342 ? 12.139 20.557 15.465 1.00 94.81 342 PHE A O 1
ATOM 2659 N N . ALA A 1 343 ? 12.268 18.321 15.369 1.00 92.12 343 ALA A N 1
ATOM 2660 C CA . ALA A 1 343 ? 13.644 18.294 14.883 1.00 92.12 343 ALA A CA 1
ATOM 2661 C C . ALA A 1 343 ? 13.799 19.019 13.537 1.00 92.12 343 ALA A C 1
ATOM 2663 O O . ALA A 1 343 ? 14.718 19.821 13.371 1.00 92.12 343 ALA A O 1
ATOM 2664 N N . ALA A 1 344 ? 12.876 18.796 12.599 1.00 92.69 344 ALA A N 1
ATOM 2665 C CA . ALA A 1 344 ? 12.858 19.494 11.318 1.00 92.69 344 ALA A CA 1
ATOM 2666 C C . ALA A 1 344 ? 12.693 21.012 11.492 1.00 92.69 344 ALA A C 1
ATOM 2668 O O . ALA A 1 344 ? 13.352 21.786 10.798 1.00 92.69 344 ALA A O 1
ATOM 2669 N N . THR A 1 345 ? 11.853 21.437 12.439 1.00 95.25 345 THR A N 1
ATOM 2670 C CA . THR A 1 345 ? 11.583 22.855 12.721 1.00 95.25 345 THR A CA 1
ATOM 2671 C C . THR A 1 345 ? 12.752 23.533 13.442 1.00 95.25 345 THR A C 1
ATOM 2673 O O . THR A 1 345 ? 13.136 24.644 13.088 1.00 95.25 345 THR A O 1
ATOM 2676 N N . ALA A 1 346 ? 13.336 22.870 14.440 1.00 95.12 346 ALA A N 1
ATOM 2677 C CA . ALA A 1 346 ? 14.395 23.424 15.281 1.00 95.12 346 ALA A CA 1
ATOM 2678 C C . ALA A 1 346 ? 15.783 23.368 14.622 1.00 95.12 346 ALA A C 1
ATOM 2680 O O . ALA A 1 346 ? 16.611 24.247 14.859 1.00 95.12 346 ALA A O 1
ATOM 2681 N N . PHE A 1 347 ? 16.054 22.343 13.807 1.00 92.06 347 PHE A N 1
ATOM 2682 C CA . PHE A 1 347 ? 17.394 22.068 13.269 1.00 92.06 347 PHE A CA 1
ATOM 2683 C C . PHE A 1 347 ? 17.480 22.100 11.734 1.00 92.06 347 PHE A C 1
ATOM 2685 O O . PHE A 1 347 ? 18.589 22.041 11.192 1.00 92.06 347 PHE A O 1
ATOM 2692 N N . GLY A 1 348 ? 16.344 22.228 11.041 1.00 90.69 348 GLY A N 1
ATOM 2693 C CA . GLY A 1 348 ? 16.247 22.208 9.582 1.00 90.69 348 GLY A CA 1
ATOM 2694 C C . GLY A 1 348 ? 16.204 20.796 8.990 1.00 90.69 348 GLY A C 1
ATOM 2695 O O . GLY A 1 348 ? 16.516 19.798 9.639 1.00 90.69 348 GLY A O 1
ATOM 2696 N N . THR A 1 349 ? 15.821 20.709 7.719 1.00 89.12 349 THR A N 1
ATOM 2697 C CA . THR A 1 349 ? 15.789 19.457 6.952 1.00 89.12 349 THR A CA 1
ATOM 2698 C C . THR A 1 349 ? 17.112 19.242 6.199 1.00 89.12 349 THR A C 1
ATOM 2700 O O . THR A 1 349 ? 17.803 20.197 5.851 1.00 89.12 349 THR A O 1
ATOM 2703 N N . GLY A 1 350 ? 17.507 17.982 5.970 1.00 85.00 350 GLY A N 1
ATOM 2704 C CA . GLY A 1 350 ? 18.717 17.630 5.201 1.00 85.00 350 GLY A CA 1
ATOM 2705 C C . GLY A 1 350 ? 19.974 17.308 6.020 1.00 85.00 350 GLY A C 1
ATOM 2706 O O . GLY A 1 350 ? 21.025 17.045 5.439 1.00 85.00 350 GLY A O 1
ATOM 2707 N N . ARG A 1 351 ? 19.885 17.288 7.356 1.00 83.38 351 ARG A N 1
ATOM 2708 C CA . ARG A 1 351 ? 20.954 16.781 8.232 1.00 83.38 351 ARG A CA 1
ATOM 2709 C C . ARG A 1 351 ? 20.757 15.287 8.527 1.00 83.38 351 ARG A C 1
ATOM 2711 O O . ARG A 1 351 ? 19.609 14.854 8.630 1.00 83.38 351 ARG A O 1
ATOM 2718 N N . PRO A 1 352 ? 21.837 14.501 8.695 1.00 86.00 352 PRO A N 1
ATOM 2719 C CA . PRO A 1 352 ? 21.730 13.128 9.176 1.00 86.00 352 PRO A CA 1
ATOM 2720 C C . PRO A 1 352 ? 21.073 13.090 10.560 1.00 86.00 352 PRO A C 1
ATOM 2722 O O . PRO A 1 352 ? 21.412 13.895 11.427 1.00 86.00 352 PRO A O 1
ATOM 2725 N N . ALA A 1 353 ? 20.163 12.142 10.768 1.00 82.50 353 ALA A N 1
ATOM 2726 C CA . ALA A 1 353 ? 19.537 11.872 12.056 1.00 82.50 353 ALA A CA 1
ATOM 2727 C C . ALA A 1 353 ? 19.851 10.436 12.487 1.00 82.50 353 ALA A C 1
ATOM 2729 O O . ALA A 1 353 ? 19.951 9.541 11.647 1.00 82.50 353 ALA A O 1
ATOM 2730 N N . VAL A 1 354 ? 19.994 10.223 13.795 1.00 87.00 354 VAL A N 1
ATOM 2731 C CA . VAL A 1 354 ? 20.182 8.898 14.394 1.00 87.00 354 VAL A CA 1
ATOM 2732 C C . VAL A 1 354 ? 18.970 8.604 15.266 1.00 87.00 354 VAL A C 1
ATOM 2734 O O . VAL A 1 354 ? 18.649 9.388 16.156 1.00 87.00 354 VAL A O 1
ATOM 2737 N N . LEU A 1 355 ? 18.302 7.483 15.000 1.00 84.38 355 LEU A N 1
ATOM 2738 C CA . LEU A 1 355 ? 17.248 6.946 15.853 1.00 84.38 355 LEU A CA 1
ATOM 2739 C C . LEU A 1 355 ? 17.842 5.805 16.677 1.00 84.38 355 LEU A C 1
ATOM 2741 O O . LEU A 1 355 ? 18.321 4.823 16.114 1.00 84.38 355 LEU A O 1
ATOM 2745 N N . LEU A 1 356 ? 17.810 5.948 17.997 1.00 84.38 356 LEU A N 1
ATOM 2746 C CA . LEU A 1 356 ? 18.163 4.885 18.932 1.00 84.38 356 LEU A CA 1
ATOM 2747 C C . LEU A 1 356 ? 16.865 4.283 19.463 1.00 84.38 356 LEU A C 1
ATOM 2749 O O . LEU A 1 356 ? 15.952 5.023 19.823 1.00 84.38 356 LEU A O 1
ATOM 2753 N N . HIS A 1 357 ? 16.780 2.959 19.490 1.00 78.75 357 HIS A N 1
ATOM 2754 C CA . HIS A 1 357 ? 15.654 2.246 20.079 1.00 78.75 357 HIS A CA 1
ATOM 2755 C C . HIS A 1 357 ? 16.184 1.104 20.946 1.00 78.75 357 HIS A C 1
ATOM 2757 O O . HIS A 1 357 ? 17.195 0.486 20.608 1.00 78.75 357 HIS A O 1
ATOM 2763 N N . GLU A 1 358 ? 15.498 0.817 22.047 1.00 76.25 358 GLU A N 1
ATOM 2764 C CA . GLU A 1 358 ? 15.737 -0.404 22.813 1.00 76.25 358 GLU A CA 1
ATOM 2765 C C . GLU A 1 358 ? 15.066 -1.596 22.114 1.00 76.25 358 GLU A C 1
ATOM 2767 O O . GLU A 1 358 ? 14.105 -1.442 21.352 1.00 76.25 358 GLU A O 1
ATOM 2772 N N . GLY A 1 359 ? 15.663 -2.778 22.265 1.00 66.56 359 GLY A N 1
ATOM 2773 C CA . GLY A 1 359 ? 15.214 -4.016 21.620 1.00 66.56 359 GLY A CA 1
ATOM 2774 C C . GLY A 1 359 ? 14.436 -4.952 22.543 1.00 66.56 359 GLY A C 1
ATOM 2775 O O . GLY A 1 359 ? 13.915 -5.964 22.065 1.00 66.56 359 GLY A O 1
ATOM 2776 N N . ASP A 1 360 ? 14.373 -4.637 23.835 1.00 61.00 360 ASP A N 1
ATOM 2777 C CA . ASP A 1 360 ? 13.746 -5.503 24.821 1.00 61.00 360 ASP A CA 1
ATOM 2778 C C . ASP A 1 360 ? 12.221 -5.361 24.788 1.00 61.00 360 ASP A C 1
ATOM 2780 O O . ASP A 1 360 ? 11.659 -4.326 24.434 1.00 61.00 360 ASP A O 1
ATOM 2784 N N . LYS A 1 361 ? 11.549 -6.480 25.058 1.00 53.78 361 LYS A N 1
ATOM 2785 C CA . LYS A 1 361 ? 10.094 -6.579 25.167 1.00 53.78 361 LYS A CA 1
ATOM 2786 C C . LYS A 1 361 ? 9.797 -6.877 26.625 1.00 53.78 361 LYS A C 1
ATOM 2788 O O . LYS A 1 361 ? 9.623 -8.050 26.953 1.00 53.78 361 LYS A O 1
ATOM 2793 N N . ASP A 1 362 ? 9.805 -5.864 27.482 1.00 56.50 362 ASP A N 1
ATOM 2794 C CA . ASP A 1 362 ? 9.338 -6.078 28.844 1.00 56.50 362 ASP A CA 1
ATOM 2795 C C . ASP A 1 362 ? 7.809 -5.969 28.858 1.00 56.50 362 ASP A C 1
ATOM 2797 O O . ASP A 1 362 ? 7.206 -5.020 28.346 1.00 56.50 362 ASP A O 1
ATOM 2801 N N . ASP A 1 363 ? 7.138 -6.974 29.413 1.00 50.44 363 ASP A N 1
ATOM 2802 C CA . ASP A 1 363 ? 5.676 -6.970 29.507 1.00 50.44 363 ASP A CA 1
ATOM 2803 C C . ASP A 1 363 ? 5.178 -5.912 30.516 1.00 50.44 363 ASP A C 1
ATOM 2805 O O . ASP A 1 363 ? 3.992 -5.553 30.495 1.00 50.44 363 ASP A O 1
ATOM 2809 N N . THR A 1 364 ? 6.091 -5.369 31.338 1.00 51.88 364 THR A N 1
ATOM 2810 C CA . THR A 1 364 ? 5.880 -4.244 32.261 1.00 51.88 364 THR A CA 1
ATOM 2811 C C . THR A 1 364 ? 6.330 -2.885 31.730 1.00 51.88 364 THR A C 1
ATOM 2813 O O . THR A 1 364 ? 6.207 -1.918 32.470 1.00 51.88 364 THR A O 1
ATOM 2816 N N . ASP A 1 365 ? 6.748 -2.747 30.464 1.00 56.00 365 ASP A N 1
ATOM 2817 C CA . ASP A 1 365 ? 7.168 -1.452 29.872 1.00 56.00 365 ASP A CA 1
ATOM 2818 C C . ASP A 1 365 ? 6.116 -0.321 29.998 1.00 56.00 365 ASP A C 1
ATOM 2820 O O . ASP A 1 365 ? 6.390 0.847 29.723 1.00 56.00 365 ASP A O 1
ATOM 2824 N N . PHE A 1 366 ? 4.885 -0.662 30.385 1.00 53.12 366 PHE A N 1
ATOM 2825 C CA . PHE A 1 366 ? 3.765 0.259 30.555 1.00 53.12 366 PHE A CA 1
ATOM 2826 C C . PHE A 1 366 ? 3.549 0.751 31.997 1.00 53.12 366 PHE A C 1
ATOM 2828 O O . PHE A 1 366 ? 2.735 1.658 32.166 1.00 53.12 366 PHE A O 1
ATOM 2835 N N . ALA A 1 367 ? 4.174 0.140 33.012 1.00 41.44 367 ALA A N 1
ATOM 2836 C CA . ALA A 1 367 ? 3.819 0.288 34.432 1.00 41.44 367 ALA A CA 1
ATOM 2837 C C . ALA A 1 367 ? 4.921 0.931 35.283 1.00 41.44 367 ALA A C 1
ATOM 2839 O O . ALA A 1 367 ? 6.091 0.505 35.162 1.00 41.44 367 ALA A O 1
#

Foldseek 3Di:
DDDDDDDDDDDPPLLVVLVVLQVVLVVCVVVLVLVSSLVSLVVLLDVVSVHPCNLVSLQSNLVSCVSVVNLVSSLVSLVSSVPVPVPDPCNLVSLQSNLLSCLSVVNNVSSLVSNVPHDCVPCVVVSLVSNLVSLLPDQDPVVLVVCCVVCVPDLSSLVSVLVNCLPDHDPVSLVSNVVSCVVNVNDVVVRVVSNDDQLPQLPPDDDDQEFEEEEEEQPVPVDPCVVPDCPCVVVVVVVVVVVVVQVVCVVVSYHYDYDYQNQHPANPSVVVVLPDPCVLVGQEYEDDQWPRNLQVVLVSCSVSVHAYEDAFDLPCVSPPRGSRYYYPDHHPVRVVVVVVVCCCVVPNPDDDDDDDDDDDDDRNPRD

pLDDT: mean 89.17, std 12.67, range [37.5, 98.69]